Protein AF-0000000083251535 (afdb_homodimer)

Secondary structure (DSSP, 8-state):
-EEEEEEEEB-GGGHHHHHHHHHHHHHHHTTSTTEEEEEEEEESSSTTEEEEEEEES-HHHHHHHHH-HHHHHHHHHHHTTBSS----EEEEBPP---/-EEEEEEEEB-GGGHHHHHHHHHHHHHHHTTSTTEEEEEEEEESSSTTEEEEEEEES-HHHHHHHHH-HHHHHHHHHHHTTBSS----EEEEBPP---

Structure (mmCIF, N/CA/C/O backbone):
data_AF-0000000083251535-model_v1
#
loop_
_entity.id
_entity.type
_entity.pdbx_description
1 polymer 'Quinol monooxygenase YgiN'
#
loop_
_atom_site.group_PDB
_atom_site.id
_atom_site.type_symbol
_atom_site.label_atom_id
_atom_site.label_alt_id
_atom_site.label_comp_id
_atom_site.label_asym_id
_atom_site.label_entity_id
_atom_site.label_seq_id
_atom_site.pdbx_PDB_ins_code
_atom_site.Cartn_x
_atom_site.Cartn_y
_atom_site.Cartn_z
_atom_site.occupancy
_atom_site.B_iso_or_equiv
_atom_site.auth_seq_id
_atom_site.auth_comp_id
_atom_site.auth_asym_id
_atom_site.auth_atom_id
_atom_site.pdbx_PDB_model_num
ATOM 1 N N . MET A 1 1 ? -15.742 -3.908 -4.336 1 96.12 1 MET A N 1
ATOM 2 C CA . MET A 1 1 ? -14.297 -3.836 -4.492 1 96.12 1 MET A CA 1
ATOM 3 C C . MET A 1 1 ? -13.586 -4.445 -3.289 1 96.12 1 MET A C 1
ATOM 5 O O . MET A 1 1 ? -14.086 -4.367 -2.166 1 96.12 1 MET A O 1
ATOM 9 N N . ILE A 1 2 ? -12.453 -5.086 -3.551 1 98.19 2 ILE A N 1
ATOM 10 C CA . ILE A 1 2 ? -11.641 -5.691 -2.496 1 98.19 2 ILE A CA 1
ATOM 11 C C . ILE A 1 2 ? -10.211 -5.18 -2.592 1 98.19 2 ILE A C 1
ATOM 13 O O . ILE A 1 2 ? -9.641 -5.109 -3.686 1 98.19 2 ILE A O 1
ATOM 17 N N . ILE A 1 3 ? -9.68 -4.797 -1.474 1 98.69 3 ILE A N 1
ATOM 18 C CA . ILE A 1 3 ? -8.281 -4.398 -1.377 1 98.69 3 ILE A CA 1
ATOM 19 C C . ILE A 1 3 ? -7.477 -5.496 -0.68 1 98.69 3 ILE A C 1
ATOM 21 O O . ILE A 1 3 ? -7.918 -6.055 0.327 1 98.69 3 ILE A O 1
ATOM 25 N N . ILE A 1 4 ? -6.34 -5.848 -1.225 1 98.81 4 ILE A N 1
ATOM 26 C CA . ILE A 1 4 ? -5.426 -6.77 -0.564 1 98.81 4 ILE A CA 1
ATOM 27 C C . ILE A 1 4 ? -4.074 -6.094 -0.355 1 98.81 4 ILE A C 1
ATOM 29 O O . ILE A 1 4 ? -3.512 -5.512 -1.286 1 98.81 4 ILE A O 1
ATOM 33 N N . HIS A 1 5 ? -3.586 -6.039 0.832 1 98.88 5 HIS A N 1
ATOM 34 C CA . HIS A 1 5 ? -2.197 -5.746 1.165 1 98.88 5 HIS A CA 1
ATOM 35 C C . HIS A 1 5 ? -1.414 -7.027 1.436 1 98.88 5 HIS A C 1
ATOM 37 O O . HIS A 1 5 ? -1.589 -7.656 2.48 1 98.88 5 HIS A O 1
ATOM 43 N N . ALA A 1 6 ? -0.54 -7.426 0.542 1 98.81 6 ALA A N 1
ATOM 44 C CA . ALA A 1 6 ? 0.292 -8.625 0.675 1 98.81 6 ALA A CA 1
ATOM 45 C C . ALA A 1 6 ? 1.752 -8.25 0.916 1 98.81 6 ALA A C 1
ATOM 47 O O . ALA A 1 6 ? 2.504 -8.016 -0.033 1 98.81 6 ALA A O 1
ATOM 48 N N . GLU A 1 7 ? 2.123 -8.219 2.137 1 98.69 7 GLU A N 1
ATOM 49 C CA . GLU A 1 7 ? 3.49 -7.855 2.498 1 98.69 7 GLU A CA 1
ATOM 50 C C . GLU A 1 7 ? 4.371 -9.094 2.635 1 98.69 7 GLU A C 1
ATOM 52 O O . GLU A 1 7 ? 3.963 -10.094 3.229 1 98.69 7 GLU A O 1
ATOM 57 N N . LEU A 1 8 ? 5.484 -9.031 2.059 1 98.75 8 LEU A N 1
ATOM 58 C CA . LEU A 1 8 ? 6.457 -10.125 2.066 1 98.75 8 LEU A CA 1
ATOM 59 C C . LEU A 1 8 ? 7.828 -9.625 2.512 1 98.75 8 LEU A C 1
ATOM 61 O O . LEU A 1 8 ? 8.273 -8.555 2.084 1 98.75 8 LEU A O 1
ATOM 65 N N . VAL A 1 9 ? 8.453 -10.383 3.357 1 98.75 9 VAL A N 1
ATOM 66 C CA . VAL A 1 9 ? 9.844 -10.156 3.73 1 98.75 9 VAL A CA 1
ATOM 67 C C . VAL A 1 9 ? 10.734 -11.195 3.059 1 98.75 9 VAL A C 1
ATOM 69 O O . VAL A 1 9 ? 10.664 -12.383 3.381 1 98.75 9 VAL A O 1
ATOM 72 N N . ILE A 1 10 ? 11.57 -10.711 2.189 1 98.81 10 ILE A N 1
ATOM 73 C CA . ILE A 1 10 ? 12.32 -11.594 1.305 1 98.81 10 ILE A CA 1
ATOM 74 C C . ILE A 1 10 ? 13.773 -11.68 1.767 1 98.81 10 ILE A C 1
ATOM 76 O O . ILE A 1 10 ? 14.383 -10.664 2.1 1 98.81 10 ILE A O 1
ATOM 80 N N . ASP A 1 11 ? 14.289 -12.867 1.816 1 98.62 11 ASP A N 1
ATOM 81 C CA . ASP A 1 11 ? 15.719 -13.055 2.023 1 98.62 11 ASP A CA 1
ATOM 82 C C . ASP A 1 11 ? 16.531 -12.273 0.992 1 98.62 11 ASP A C 1
ATOM 84 O O . ASP A 1 1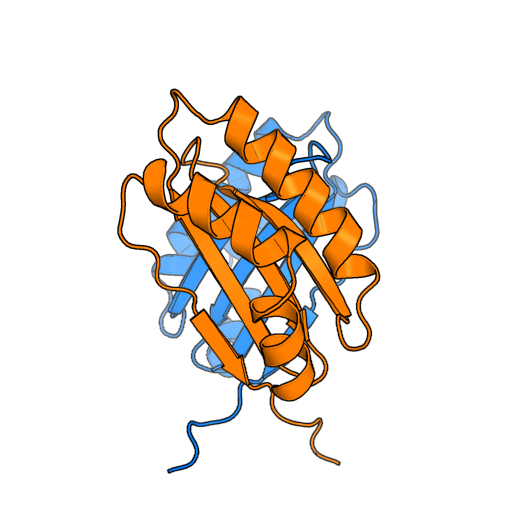1 ? 16.266 -12.359 -0.209 1 98.62 11 ASP A O 1
ATOM 88 N N . SER A 1 12 ? 17.469 -11.523 1.545 1 98.38 12 SER A N 1
ATOM 89 C CA . SER A 1 12 ? 18.25 -10.641 0.681 1 98.38 12 SER A CA 1
ATOM 90 C C . SER A 1 12 ? 18.969 -11.43 -0.404 1 98.38 12 SER A C 1
ATOM 92 O O . SER A 1 12 ? 19.203 -10.914 -1.498 1 98.38 12 SER A O 1
ATOM 94 N N . ALA A 1 13 ? 19.25 -12.664 -0.176 1 98.56 13 ALA A N 1
ATOM 95 C CA . ALA A 1 13 ? 19.953 -13.508 -1.14 1 98.56 13 ALA A CA 1
ATOM 96 C C . ALA A 1 13 ? 19.094 -13.75 -2.377 1 98.56 13 ALA A C 1
ATOM 98 O O . ALA A 1 13 ? 19.609 -14.109 -3.439 1 98.56 13 ALA A O 1
ATOM 99 N N . HIS A 1 14 ? 17.844 -13.562 -2.238 1 98.69 14 HIS A N 1
ATOM 100 C CA . HIS A 1 14 ? 16.938 -13.891 -3.33 1 98.69 14 HIS A CA 1
ATOM 101 C C . HIS A 1 14 ? 16.203 -12.648 -3.822 1 98.69 14 HIS A C 1
ATOM 103 O O . HIS A 1 14 ? 15.203 -12.758 -4.543 1 98.69 14 HIS A O 1
ATOM 109 N N . ARG A 1 15 ? 16.625 -11.5 -3.441 1 98.38 15 ARG A N 1
ATOM 110 C CA . ARG A 1 15 ? 15.961 -10.242 -3.771 1 98.38 15 ARG A CA 1
ATOM 111 C C . ARG A 1 15 ? 15.75 -10.117 -5.273 1 98.38 15 ARG A C 1
ATOM 113 O O . ARG A 1 15 ? 14.633 -9.859 -5.727 1 98.38 15 ARG A O 1
ATOM 120 N N . GLU A 1 16 ? 16.859 -10.258 -6.031 1 98.31 16 GLU A N 1
ATOM 121 C CA . GLU A 1 16 ? 16.766 -10.031 -7.469 1 98.31 16 GLU A CA 1
ATOM 122 C C . GLU A 1 16 ? 15.844 -11.047 -8.133 1 98.31 16 GLU A C 1
ATOM 124 O O . GLU A 1 16 ? 15.055 -10.695 -9.016 1 98.31 16 GLU A O 1
ATOM 129 N N . ALA A 1 17 ? 16 -12.312 -7.762 1 98.62 17 ALA A N 1
ATOM 130 C CA . ALA A 1 17 ? 15.102 -13.344 -8.289 1 98.62 17 ALA A CA 1
ATOM 131 C C . ALA A 1 17 ? 13.648 -13.031 -7.945 1 98.62 17 ALA A C 1
ATOM 133 O O . ALA A 1 17 ? 12.758 -13.195 -8.789 1 98.62 17 ALA A O 1
ATOM 134 N N . PHE A 1 18 ? 13.406 -12.594 -6.754 1 98.81 18 PHE A N 1
ATOM 135 C CA . PHE A 1 18 ? 12.062 -12.219 -6.32 1 98.81 18 PHE A CA 1
ATOM 136 C C . PHE A 1 18 ? 11.508 -11.102 -7.195 1 98.81 18 PHE A C 1
ATOM 138 O O . PHE A 1 18 ? 10.391 -11.203 -7.703 1 98.81 18 PHE A O 1
ATOM 145 N N . LEU A 1 19 ? 12.281 -10.078 -7.355 1 98.69 19 LEU A N 1
ATOM 146 C CA . LEU A 1 19 ? 11.82 -8.922 -8.102 1 98.69 19 LEU A CA 1
ATOM 147 C C . LEU A 1 19 ? 11.492 -9.297 -9.547 1 98.69 19 LEU A C 1
ATOM 149 O O . LEU A 1 19 ? 10.5 -8.828 -10.109 1 98.69 19 LEU A O 1
ATOM 153 N N . GLU A 1 20 ? 12.352 -10.102 -10.125 1 98.5 20 GLU A N 1
ATOM 154 C CA . GLU A 1 20 ? 12.109 -10.555 -11.492 1 98.5 20 GLU A CA 1
ATOM 155 C C . GLU A 1 20 ? 10.773 -11.273 -11.609 1 98.5 20 GLU A C 1
ATOM 157 O O . GLU A 1 20 ? 9.961 -10.953 -12.484 1 98.5 20 GLU A O 1
ATOM 162 N N . LYS A 1 21 ? 10.508 -12.172 -10.75 1 98.5 21 LYS A N 1
ATOM 163 C CA . LYS A 1 21 ? 9.266 -12.938 -10.789 1 98.5 21 LYS A CA 1
ATOM 164 C C . LYS A 1 21 ? 8.07 -12.07 -10.422 1 98.5 21 LYS A C 1
ATOM 166 O O . LYS A 1 21 ? 6.992 -12.203 -11.008 1 98.5 21 LYS A O 1
ATOM 171 N N . ALA A 1 22 ? 8.242 -11.219 -9.453 1 98.62 22 ALA A N 1
ATOM 172 C CA . ALA A 1 22 ? 7.176 -10.32 -9.023 1 98.62 22 ALA A CA 1
ATOM 173 C C . ALA A 1 22 ? 6.734 -9.414 -10.172 1 98.62 22 ALA A C 1
ATOM 175 O O . ALA A 1 22 ? 5.535 -9.227 -10.398 1 98.62 22 ALA A O 1
ATOM 176 N N . ARG A 1 23 ? 7.711 -8.867 -10.859 1 98.31 23 ARG A N 1
ATOM 177 C CA . ARG A 1 23 ? 7.41 -7.961 -11.961 1 98.31 23 ARG A CA 1
ATOM 178 C C . ARG A 1 23 ? 6.633 -8.68 -13.062 1 98.31 23 ARG A C 1
ATOM 180 O O . ARG A 1 23 ? 5.699 -8.117 -13.633 1 98.31 23 ARG A O 1
ATOM 187 N N . ALA A 1 24 ? 7.066 -9.891 -13.367 1 98.19 24 ALA A N 1
ATOM 188 C CA . ALA A 1 24 ? 6.332 -10.688 -14.344 1 98.19 24 ALA A CA 1
ATOM 189 C C . ALA A 1 24 ? 4.898 -10.945 -13.875 1 98.19 24 ALA A C 1
ATOM 191 O O . ALA A 1 24 ? 3.961 -10.891 -14.672 1 98.19 24 ALA A O 1
ATOM 192 N N . THR A 1 25 ? 4.715 -11.219 -12.625 1 98.38 25 THR A N 1
ATOM 193 C CA . THR A 1 25 ? 3.404 -11.461 -12.031 1 98.38 25 THR A CA 1
ATOM 194 C C . THR A 1 25 ? 2.543 -10.203 -12.078 1 98.38 25 THR A C 1
ATOM 196 O O . THR A 1 25 ? 1.358 -10.273 -12.406 1 98.38 25 THR A O 1
ATOM 199 N N . VAL A 1 26 ? 3.135 -9.039 -11.766 1 98.5 26 VAL A N 1
ATOM 200 C CA . VAL A 1 26 ? 2.42 -7.77 -11.82 1 98.5 26 VAL A CA 1
ATOM 201 C C . VAL A 1 26 ? 1.888 -7.539 -13.234 1 98.5 26 VAL A C 1
ATOM 203 O O . VAL A 1 26 ? 0.703 -7.254 -13.422 1 98.5 26 VAL A O 1
ATOM 206 N N . GLU A 1 27 ? 2.762 -7.719 -14.219 1 98.19 27 GLU A N 1
ATOM 207 C CA . GLU A 1 27 ? 2.391 -7.484 -15.609 1 98.19 27 GLU A CA 1
ATOM 208 C C . GLU A 1 27 ? 1.239 -8.391 -16.031 1 98.19 27 GLU A C 1
ATOM 210 O O . GLU A 1 27 ? 0.29 -7.934 -16.672 1 98.19 27 GLU A O 1
ATOM 215 N N . ALA A 1 28 ? 1.33 -9.641 -15.711 1 98.44 28 ALA A N 1
ATOM 216 C CA . ALA A 1 28 ? 0.282 -10.594 -16.062 1 98.44 28 ALA A CA 1
ATOM 217 C C . ALA A 1 28 ? -1.018 -10.273 -15.328 1 98.44 28 ALA A C 1
ATOM 219 O O . ALA A 1 28 ? -2.1 -10.32 -15.922 1 98.44 28 ALA A O 1
ATOM 220 N N . THR A 1 29 ? -0.968 -9.961 -14.023 1 98.75 29 THR A N 1
ATOM 221 C CA . THR A 1 29 ? -2.129 -9.711 -13.18 1 98.75 29 THR A CA 1
ATOM 222 C C . THR A 1 29 ? -2.91 -8.5 -13.68 1 98.75 29 THR A C 1
ATOM 224 O O . THR A 1 29 ? -4.141 -8.492 -13.656 1 98.75 29 THR A O 1
ATOM 227 N N . LEU A 1 30 ? -2.236 -7.48 -14.156 1 98.38 30 LEU A N 1
ATOM 228 C CA . LEU A 1 30 ? -2.865 -6.25 -14.617 1 98.38 30 LEU A CA 1
ATOM 229 C C . LEU A 1 30 ? -3.762 -6.512 -15.828 1 98.38 30 LEU A C 1
ATOM 231 O O . LEU A 1 30 ? -4.613 -5.688 -16.156 1 98.38 30 LEU A O 1
ATOM 235 N N . ARG A 1 31 ? -3.553 -7.684 -16.438 1 98.06 31 ARG A N 1
ATOM 236 C CA . ARG A 1 31 ? -4.332 -8.016 -17.641 1 98.06 31 ARG A CA 1
ATOM 237 C C . ARG A 1 31 ? -5.555 -8.852 -17.266 1 98.06 31 ARG A C 1
ATOM 239 O O . ARG A 1 31 ? -6.391 -9.148 -18.125 1 98.06 31 ARG A O 1
ATOM 246 N N . GLU A 1 32 ? -5.676 -9.227 -16.047 1 98.5 32 GLU A N 1
ATOM 247 C CA . GLU A 1 32 ? -6.777 -10.078 -15.609 1 98.5 32 GLU A CA 1
ATOM 248 C C . GLU A 1 32 ? -8.086 -9.289 -15.531 1 98.5 32 GLU A C 1
ATOM 250 O O . GLU A 1 32 ? -8.102 -8.148 -15.055 1 98.5 32 GLU A O 1
ATOM 255 N N . GLU A 1 33 ? -9.102 -9.93 -16.016 1 97.69 33 GLU A N 1
ATOM 256 C CA . GLU A 1 33 ? -10.43 -9.359 -15.781 1 97.69 33 GLU A CA 1
ATOM 257 C C . GLU A 1 33 ? -10.719 -9.242 -14.289 1 97.69 33 GLU A C 1
ATOM 259 O O . GLU A 1 33 ? -10.477 -10.18 -13.523 1 97.69 33 GLU A O 1
ATOM 264 N N . GLY A 1 34 ? -11.133 -8.141 -13.852 1 98.31 34 GLY A N 1
ATOM 265 C CA . GLY A 1 34 ? -11.508 -7.926 -12.469 1 98.31 34 GLY A CA 1
ATOM 266 C C . GLY A 1 34 ? -10.383 -7.324 -11.641 1 98.31 34 GLY A C 1
ATOM 267 O O . GLY A 1 34 ? -10.594 -6.945 -10.484 1 98.31 34 GLY A O 1
ATOM 268 N N . ASN A 1 35 ? -9.141 -7.344 -12.172 1 98.69 35 ASN A N 1
ATOM 269 C CA . ASN A 1 35 ? -8.094 -6.602 -11.492 1 98.69 35 ASN A CA 1
ATOM 270 C C . ASN A 1 35 ? -8.211 -5.102 -11.734 1 98.69 35 ASN A C 1
ATOM 272 O O . ASN A 1 35 ? -8.289 -4.66 -12.883 1 98.69 35 ASN A O 1
ATOM 276 N N . LEU A 1 36 ? -8.242 -4.32 -10.727 1 98.5 36 LEU A N 1
ATOM 277 C CA . LEU A 1 36 ? -8.445 -2.879 -10.812 1 98.5 36 LEU A CA 1
ATOM 278 C C . LEU A 1 36 ? -7.152 -2.129 -10.516 1 98.5 36 LEU A C 1
ATOM 280 O O . LEU A 1 36 ? -7.074 -0.915 -10.711 1 98.5 36 LEU A O 1
ATOM 284 N N . GLY A 1 37 ? -6.164 -2.803 -10.008 1 98.5 37 GLY A N 1
ATOM 285 C CA . GLY A 1 37 ? -4.855 -2.271 -9.664 1 98.5 37 GLY A CA 1
ATOM 286 C C . GLY A 1 37 ? -3.955 -3.291 -8.992 1 98.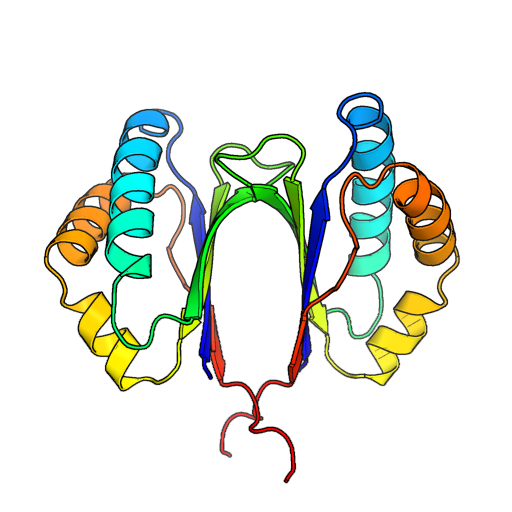5 37 GLY A C 1
ATOM 287 O O . GLY A 1 37 ? -4.414 -4.086 -8.172 1 98.5 37 GLY A O 1
ATOM 288 N N . TYR A 1 38 ? -2.77 -3.275 -9.344 1 98.75 38 TYR A N 1
ATOM 289 C CA . TYR A 1 38 ? -1.771 -4.211 -8.844 1 98.75 38 TYR A CA 1
ATOM 290 C C . TYR A 1 38 ? -0.374 -3.609 -8.906 1 98.75 38 TYR A C 1
ATOM 292 O O . TYR A 1 38 ? 0.233 -3.553 -9.977 1 98.75 38 TYR A O 1
ATOM 300 N N . LYS A 1 39 ? 0.141 -3.207 -7.762 1 98.75 39 LYS A N 1
ATOM 301 C CA . LYS A 1 39 ? 1.43 -2.521 -7.734 1 98.75 39 LYS A CA 1
ATOM 302 C C . LYS A 1 39 ? 2.344 -3.111 -6.664 1 98.75 39 LYS A C 1
ATOM 304 O O . LYS A 1 39 ? 1.867 -3.627 -5.652 1 98.75 39 LYS A O 1
ATOM 309 N N . LEU A 1 40 ? 3.633 -3.07 -6.938 1 98.88 40 LEU A N 1
ATOM 310 C CA . LEU A 1 40 ? 4.652 -3.549 -6.008 1 98.88 40 LEU A CA 1
ATOM 311 C C . LEU A 1 40 ? 5.453 -2.385 -5.438 1 98.88 40 LEU A C 1
ATOM 313 O O . LEU A 1 40 ? 5.969 -1.553 -6.184 1 98.88 40 LEU A O 1
ATOM 317 N N . TYR A 1 41 ? 5.531 -2.33 -4.121 1 98.88 41 TYR A N 1
ATOM 318 C CA . TYR A 1 41 ? 6.312 -1.336 -3.391 1 98.88 41 TYR A CA 1
ATOM 319 C C . TYR A 1 41 ? 7.328 -2.004 -2.475 1 98.88 41 TYR A C 1
ATOM 321 O O . TYR A 1 41 ? 7.227 -3.197 -2.188 1 98.88 41 TYR A O 1
ATOM 329 N N . GLU A 1 42 ? 8.328 -1.263 -2.131 1 98.81 42 GLU A N 1
ATOM 330 C CA . GLU A 1 42 ? 9.258 -1.679 -1.081 1 98.81 42 GLU A CA 1
ATOM 331 C C . GLU A 1 42 ? 9.195 -0.735 0.116 1 98.81 42 GLU A C 1
ATOM 333 O O . GLU A 1 42 ? 9.102 0.483 -0.051 1 98.81 42 GLU A O 1
ATOM 338 N N . ASP A 1 43 ? 9.195 -1.343 1.338 1 98.69 43 ASP A N 1
ATOM 339 C CA . ASP A 1 43 ? 9.227 -0.538 2.555 1 98.69 43 ASP A CA 1
ATOM 340 C C . ASP A 1 43 ? 10.391 0.446 2.531 1 98.69 43 ASP A C 1
ATOM 342 O O . ASP A 1 43 ? 11.523 0.066 2.227 1 98.69 43 ASP A O 1
ATOM 346 N N . ALA A 1 44 ? 10.133 1.706 2.805 1 97.88 44 ALA A N 1
ATOM 347 C CA . ALA A 1 44 ? 11.125 2.766 2.641 1 97.88 44 ALA A CA 1
ATOM 348 C C . ALA A 1 44 ? 12.242 2.631 3.668 1 97.88 44 ALA A C 1
ATOM 350 O O . ALA A 1 44 ? 13.344 3.158 3.473 1 97.88 44 ALA A O 1
ATOM 351 N N . ASP A 1 45 ? 11.984 1.858 4.746 1 96.12 45 ASP A N 1
ATOM 352 C CA . ASP A 1 45 ? 12.953 1.822 5.832 1 96.12 45 ASP A CA 1
ATOM 353 C C . ASP A 1 45 ? 13.367 0.387 6.152 1 96.12 45 ASP A C 1
ATOM 355 O O . ASP A 1 45 ? 14.211 0.157 7.023 1 96.12 45 ASP A O 1
ATOM 359 N N . ARG A 1 46 ? 12.797 -0.572 5.516 1 97.31 46 ARG A N 1
ATOM 360 C CA . ARG A 1 46 ? 13.117 -1.981 5.719 1 97.31 46 ARG A CA 1
ATOM 361 C C . ARG A 1 46 ? 13.398 -2.676 4.395 1 97.31 46 ARG A C 1
ATOM 363 O O . ARG A 1 46 ? 12.508 -3.295 3.809 1 97.31 46 ARG A O 1
ATOM 370 N N . PRO A 1 47 ? 14.672 -2.682 4.066 1 97.31 47 PRO A N 1
ATOM 371 C CA . PRO A 1 47 ? 15.023 -3.303 2.787 1 97.31 47 PRO A CA 1
ATOM 372 C C . PRO A 1 47 ? 14.539 -4.746 2.676 1 97.31 47 PRO A C 1
ATOM 374 O O . PRO A 1 47 ? 14.531 -5.477 3.668 1 97.31 47 PRO A O 1
ATOM 377 N N . ASN A 1 48 ? 14.062 -5.137 1.536 1 98.44 48 ASN A N 1
ATOM 378 C CA . ASN A 1 48 ? 13.625 -6.48 1.183 1 98.44 48 ASN A CA 1
ATOM 379 C C . ASN A 1 48 ? 12.25 -6.797 1.763 1 98.44 48 ASN A C 1
ATOM 381 O O . ASN A 1 48 ? 11.812 -7.949 1.746 1 98.44 48 ASN A O 1
ATOM 385 N N . THR A 1 49 ? 11.609 -5.781 2.365 1 98.69 49 THR A N 1
ATOM 386 C CA . THR A 1 49 ? 10.195 -5.875 2.715 1 98.69 49 THR A CA 1
ATOM 387 C C . THR A 1 49 ? 9.328 -5.23 1.637 1 98.69 49 THR A C 1
ATOM 389 O O . THR A 1 49 ? 9.391 -4.02 1.424 1 98.69 49 THR A O 1
ATOM 392 N N . PHE A 1 50 ? 8.57 -6.082 0.94 1 98.88 50 PHE A N 1
ATOM 393 C CA . PHE A 1 50 ? 7.785 -5.637 -0.207 1 98.88 50 PHE A CA 1
ATOM 394 C C . PHE A 1 50 ? 6.293 -5.734 0.085 1 98.88 50 PHE A C 1
ATOM 396 O O . PHE A 1 50 ? 5.871 -6.508 0.945 1 98.88 50 PHE A O 1
ATOM 403 N N . LEU A 1 51 ? 5.555 -4.934 -0.6 1 98.94 51 LEU A N 1
ATOM 404 C CA . LEU A 1 51 ? 4.102 -4.906 -0.481 1 98.94 51 LEU A CA 1
ATOM 405 C C . LEU A 1 51 ? 3.441 -4.914 -1.857 1 98.94 51 LEU A C 1
ATOM 407 O O . LEU A 1 51 ? 3.678 -4.02 -2.67 1 98.94 51 LEU A O 1
ATOM 411 N N . PHE A 1 52 ? 2.686 -5.918 -2.139 1 98.94 52 PHE A N 1
ATOM 412 C CA . PHE A 1 52 ? 1.712 -5.805 -3.217 1 98.94 52 PHE A CA 1
ATOM 413 C C . PHE A 1 52 ? 0.456 -5.086 -2.74 1 98.94 52 PHE A C 1
ATOM 415 O O . PHE A 1 52 ? -0.166 -5.496 -1.758 1 98.94 52 PHE A O 1
ATOM 422 N N . VAL A 1 53 ? 0.141 -4.008 -3.369 1 98.94 53 VAL A N 1
ATOM 423 C CA . VAL A 1 53 ? -1.152 -3.355 -3.203 1 98.94 53 VAL A CA 1
ATOM 424 C C . VAL A 1 53 ? -2.084 -3.75 -4.348 1 98.94 53 VAL A C 1
ATOM 426 O O . VAL A 1 53 ? -1.822 -3.428 -5.508 1 98.94 53 VAL A O 1
ATOM 429 N N . GLU A 1 54 ? -3.137 -4.445 -3.928 1 98.88 54 GLU A N 1
ATOM 430 C CA . GLU A 1 54 ? -4.012 -5.023 -4.941 1 98.88 54 GLU A CA 1
ATOM 431 C C . GLU A 1 54 ? -5.438 -4.492 -4.812 1 98.88 54 GLU A C 1
ATOM 433 O O . GLU A 1 54 ? -5.938 -4.305 -3.699 1 98.88 54 GLU A O 1
ATOM 438 N N . LYS A 1 55 ? -6.051 -4.234 -5.879 1 98.81 55 LYS A N 1
ATOM 439 C CA . LYS A 1 55 ? -7.461 -3.865 -5.957 1 98.81 55 LYS A CA 1
ATOM 440 C C . LYS A 1 55 ? -8.219 -4.781 -6.918 1 98.81 55 LYS A C 1
ATOM 442 O O . LYS A 1 55 ? -7.789 -4.984 -8.055 1 98.81 55 LYS A O 1
ATOM 447 N N . TRP A 1 56 ? -9.344 -5.297 -6.445 1 98.62 56 TRP A N 1
ATOM 448 C CA . TRP A 1 56 ? -10.078 -6.32 -7.176 1 98.62 56 TRP A CA 1
ATOM 449 C C . TRP A 1 56 ? -11.57 -5.992 -7.227 1 98.62 56 TRP A C 1
ATOM 451 O O . TRP A 1 56 ? -12.141 -5.523 -6.238 1 98.62 56 TRP A O 1
ATOM 461 N N . ALA A 1 57 ? -12.148 -6.387 -8.305 1 98.19 57 ALA A N 1
ATOM 462 C CA . ALA A 1 57 ? -13.57 -6.105 -8.516 1 98.19 57 ALA A CA 1
ATOM 463 C C . ALA A 1 57 ? -14.438 -7.066 -7.711 1 98.19 57 ALA A C 1
ATOM 465 O O . ALA A 1 57 ? -15.586 -6.75 -7.379 1 98.19 57 ALA A O 1
ATOM 466 N N . SER A 1 58 ? -13.906 -8.336 -7.445 1 97.69 58 SER A N 1
ATOM 467 C CA . SER A 1 58 ? -14.734 -9.344 -6.797 1 97.69 58 SER A CA 1
ATOM 468 C C . SER A 1 58 ? -13.883 -10.461 -6.203 1 97.69 58 SER A C 1
ATOM 470 O O . SER A 1 58 ? -12.703 -10.594 -6.539 1 97.69 58 SER A O 1
ATOM 472 N N . LYS A 1 59 ? -14.523 -11.164 -5.324 1 97.5 59 LYS A N 1
ATOM 473 C CA . LYS A 1 59 ? -13.875 -12.359 -4.781 1 97.5 59 LYS A CA 1
ATOM 474 C C . LYS A 1 59 ? -13.578 -13.375 -5.883 1 97.5 59 LYS A C 1
ATOM 476 O O . LYS A 1 59 ? -12.555 -14.047 -5.852 1 97.5 59 LYS A O 1
ATOM 481 N N . GLU A 1 60 ? -14.508 -13.5 -6.824 1 98.12 60 GLU A N 1
ATOM 482 C CA . GLU A 1 60 ? -14.305 -14.422 -7.938 1 98.12 60 GLU A CA 1
ATOM 483 C C . GLU A 1 60 ? -13.031 -14.086 -8.711 1 98.12 60 GLU A C 1
ATOM 485 O O . GLU A 1 60 ? -12.289 -14.984 -9.109 1 98.12 60 GLU A O 1
ATOM 490 N N . ALA A 1 61 ? -12.812 -12.844 -8.953 1 98.56 61 ALA A N 1
ATOM 491 C CA . ALA A 1 61 ? -11.602 -12.414 -9.648 1 98.56 61 ALA A CA 1
ATOM 492 C C . ALA A 1 61 ? -10.352 -12.812 -8.867 1 98.56 61 ALA A C 1
ATOM 494 O O . ALA A 1 61 ? -9.359 -13.258 -9.453 1 98.56 61 ALA A O 1
ATOM 495 N N . ILE A 1 62 ? -10.406 -12.672 -7.602 1 98.56 62 ILE A N 1
ATOM 496 C CA . ILE A 1 62 ? -9.281 -13.039 -6.738 1 98.56 62 ILE A CA 1
ATOM 497 C C . ILE A 1 62 ? -9.039 -14.547 -6.816 1 98.56 62 ILE A C 1
ATOM 499 O O . ILE A 1 62 ? -7.895 -14.992 -6.91 1 98.56 62 ILE A O 1
ATOM 503 N N . ASP A 1 63 ? -10.125 -15.25 -6.719 1 98.19 63 ASP A N 1
ATOM 504 C CA . ASP A 1 63 ? -10.023 -16.703 -6.801 1 98.19 63 ASP A CA 1
ATOM 505 C C . ASP A 1 63 ? -9.367 -17.141 -8.109 1 98.19 63 ASP A C 1
ATOM 507 O O . ASP A 1 63 ? -8.508 -18.016 -8.125 1 98.19 63 ASP A O 1
ATOM 511 N N . LEU A 1 64 ? -9.742 -16.562 -9.195 1 98.12 64 LEU A N 1
ATOM 512 C CA . LEU A 1 64 ? -9.156 -16.859 -10.492 1 98.12 64 LEU A CA 1
ATOM 513 C C . LEU A 1 64 ? -7.672 -16.5 -10.516 1 98.12 64 LEU A C 1
ATOM 515 O O . LEU A 1 64 ? -6.852 -17.266 -11.023 1 98.12 64 LEU A O 1
ATOM 519 N N . HIS A 1 65 ? -7.332 -15.375 -9.984 1 98.5 65 HIS A N 1
ATOM 520 C CA . HIS A 1 65 ? -5.938 -14.977 -9.859 1 98.5 65 HIS A CA 1
ATOM 521 C C . HIS A 1 65 ? -5.125 -16.016 -9.109 1 98.5 65 HIS A C 1
ATOM 523 O O . HIS A 1 65 ? -4.047 -16.422 -9.555 1 98.5 65 HIS A O 1
ATOM 529 N N . GLY A 1 66 ? -5.66 -16.453 -7.996 1 97.94 66 GLY A N 1
ATOM 530 C CA . GLY A 1 66 ? -4.977 -17.406 -7.141 1 97.94 66 GLY A CA 1
ATOM 531 C C . GLY A 1 66 ? -4.742 -18.75 -7.809 1 97.94 66 GLY A C 1
ATOM 532 O O . GLY A 1 66 ? -3.889 -19.516 -7.375 1 97.94 66 GLY A O 1
ATOM 533 N N . LYS A 1 67 ? -5.473 -19 -8.859 1 97.62 67 LYS A N 1
ATOM 534 C CA . LYS A 1 67 ? -5.367 -20.281 -9.555 1 97.62 67 LYS A CA 1
ATOM 535 C C . LYS A 1 67 ? -4.523 -20.156 -10.812 1 97.62 67 LYS A C 1
ATOM 537 O O . LYS A 1 67 ? -4.191 -21.172 -11.453 1 97.62 67 LYS A O 1
ATOM 542 N N . SER A 1 68 ? -4.211 -18.969 -11.164 1 97.88 68 SER A N 1
ATOM 543 C CA . SER A 1 68 ? -3.445 -18.781 -12.391 1 97.88 68 SER A CA 1
ATOM 544 C C . SER A 1 68 ? -2.064 -19.422 -12.289 1 97.88 68 SER A C 1
ATOM 546 O O . SER A 1 68 ? -1.487 -19.484 -11.195 1 97.88 68 SER A O 1
ATOM 548 N N . GLU A 1 69 ? -1.497 -19.844 -13.438 1 97.12 69 GLU A N 1
ATOM 549 C CA . GLU A 1 69 ? -0.199 -20.516 -13.469 1 97.12 69 GLU A CA 1
ATOM 550 C C . GLU A 1 69 ? 0.918 -19.562 -13.039 1 97.12 69 GLU A C 1
ATOM 552 O O . GLU A 1 69 ? 1.823 -19.969 -12.305 1 97.12 69 GLU A O 1
ATOM 557 N N . TYR A 1 70 ? 0.856 -18.391 -13.57 1 97.31 70 TYR A N 1
ATOM 558 C CA . TYR A 1 70 ? 1.933 -17.469 -13.258 1 97.31 70 TYR A CA 1
ATOM 559 C C . TYR A 1 70 ? 1.929 -17.109 -11.773 1 97.31 70 TYR A C 1
ATOM 561 O O . TYR A 1 70 ? 2.988 -16.969 -11.156 1 97.31 70 TYR A O 1
ATOM 569 N N . PHE A 1 71 ? 0.747 -16.969 -11.148 1 98.12 71 PHE A N 1
ATOM 570 C CA . PHE A 1 71 ? 0.708 -16.656 -9.727 1 98.12 71 PHE A CA 1
ATOM 571 C C . PHE A 1 71 ? 1.166 -17.844 -8.891 1 98.12 71 PHE A C 1
ATOM 573 O O . PHE A 1 71 ? 1.969 -17.688 -7.973 1 98.12 71 PHE A O 1
ATOM 580 N N . THR A 1 72 ? 0.632 -19.047 -9.203 1 97.88 72 THR A N 1
ATOM 581 C CA . THR A 1 72 ? 1.001 -20.219 -8.422 1 97.88 72 THR A CA 1
ATOM 582 C C . THR A 1 72 ? 2.5 -20.484 -8.523 1 97.88 72 THR A C 1
ATOM 584 O O . THR A 1 72 ? 3.131 -20.891 -7.539 1 97.88 72 THR A O 1
ATOM 587 N N . SER A 1 73 ? 3.08 -20.297 -9.672 1 97.56 73 SER A N 1
ATOM 588 C CA . SER A 1 73 ? 4.523 -20.438 -9.852 1 97.56 73 SER A CA 1
ATOM 589 C C . SER A 1 73 ? 5.281 -19.406 -9.023 1 97.56 73 SER A C 1
ATOM 591 O O . SER A 1 73 ? 6.258 -19.734 -8.352 1 97.56 73 SER A O 1
ATOM 593 N N . PHE A 1 74 ? 4.867 -18.156 -9.078 1 98.62 74 PHE A N 1
ATOM 594 C CA . PHE A 1 74 ? 5.477 -17.094 -8.297 1 98.62 74 PHE A CA 1
ATOM 595 C C . PHE A 1 74 ? 5.441 -17.422 -6.809 1 98.62 74 PHE A C 1
ATOM 597 O O . PHE A 1 74 ? 6.465 -17.359 -6.129 1 98.62 74 PHE A O 1
ATOM 604 N N . PHE A 1 75 ? 4.234 -17.781 -6.383 1 97.62 75 PHE A N 1
ATOM 605 C CA . PHE A 1 75 ? 4.059 -18 -4.953 1 97.62 75 PHE A CA 1
ATOM 606 C C . PHE A 1 75 ? 4.887 -19.188 -4.484 1 97.62 75 PHE A C 1
ATOM 608 O O . PHE A 1 75 ? 5.461 -19.172 -3.393 1 97.62 75 PHE A O 1
ATOM 615 N N . ALA A 1 76 ? 4.965 -20.234 -5.32 1 97.44 76 ALA A N 1
ATOM 616 C CA . ALA A 1 76 ? 5.777 -21.391 -4.984 1 97.44 76 ALA A CA 1
ATOM 617 C C . ALA A 1 76 ? 7.238 -21 -4.785 1 97.44 76 ALA A C 1
ATOM 619 O O . ALA A 1 76 ? 7.883 -21.453 -3.832 1 97.44 76 ALA A O 1
ATOM 620 N N . ALA A 1 77 ? 7.766 -20.219 -5.613 1 97.81 77 ALA A N 1
ATOM 621 C CA . ALA A 1 77 ? 9.148 -19.766 -5.488 1 97.81 77 ALA A CA 1
ATOM 622 C C . ALA A 1 77 ? 9.312 -18.844 -4.281 1 97.81 77 ALA A C 1
ATOM 624 O O . ALA A 1 77 ? 10.164 -19.078 -3.424 1 97.81 77 ALA A O 1
ATOM 625 N N . ALA A 1 78 ? 8.461 -17.859 -4.184 1 98.06 78 ALA A N 1
ATOM 626 C CA . ALA A 1 78 ? 8.57 -16.828 -3.164 1 98.06 78 ALA A CA 1
ATOM 627 C C . ALA A 1 78 ? 8.438 -17.406 -1.764 1 98.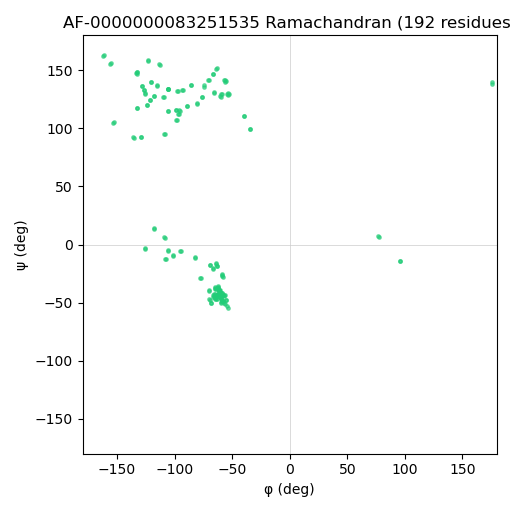06 78 ALA A C 1
ATOM 629 O O . ALA A 1 78 ? 9.078 -16.938 -0.823 1 98.06 78 ALA A O 1
ATOM 630 N N . SER A 1 79 ? 7.594 -18.406 -1.646 1 97.81 79 SER A N 1
ATOM 631 C CA . SER A 1 79 ? 7.371 -19.016 -0.343 1 97.81 79 SER A CA 1
ATOM 632 C C . SER A 1 79 ? 8.672 -19.562 0.242 1 97.81 79 SER A C 1
ATOM 634 O O . SER A 1 79 ? 8.859 -19.547 1.461 1 97.81 79 SER A O 1
ATOM 636 N N . GLY A 1 80 ? 9.586 -19.922 -0.574 1 98.12 80 GLY A N 1
ATOM 637 C CA . GLY A 1 80 ? 10.883 -20.422 -0.139 1 98.12 80 GLY A CA 1
ATOM 638 C C . GLY A 1 80 ? 11.859 -19.328 0.215 1 98.12 80 GLY A C 1
ATOM 639 O O . GLY A 1 80 ? 12.914 -19.594 0.808 1 98.12 80 GLY A O 1
ATOM 640 N N . TRP A 1 81 ? 11.516 -18.156 -0.131 1 98.62 81 TRP A N 1
ATOM 641 C CA . TRP A 1 81 ? 12.43 -17.031 0.048 1 98.62 81 TRP A CA 1
ATOM 642 C C . TRP A 1 81 ? 11.992 -16.156 1.226 1 98.62 81 TRP A C 1
ATOM 644 O O . TRP A 1 81 ? 12.695 -15.211 1.593 1 98.62 81 TRP A O 1
ATOM 654 N N . LEU A 1 82 ? 10.867 -16.453 1.834 1 98.56 82 LEU A N 1
ATOM 655 C CA . LEU A 1 82 ? 10.297 -15.617 2.879 1 98.56 82 LEU A CA 1
ATOM 656 C C . LEU A 1 82 ? 11.125 -15.703 4.156 1 98.56 82 LEU A C 1
ATOM 658 O O . LEU A 1 82 ? 11.594 -16.781 4.527 1 98.56 82 LEU A O 1
ATOM 662 N N . GLN A 1 83 ? 11.273 -14.578 4.848 1 98.25 83 GLN A N 1
ATOM 663 C CA . GLN A 1 83 ? 11.961 -14.516 6.129 1 98.25 83 GLN A CA 1
ATOM 664 C C . GLN A 1 83 ? 10.984 -14.273 7.273 1 98.25 83 GLN A C 1
ATOM 666 O O . GLN A 1 83 ? 11.391 -13.961 8.391 1 98.25 83 GLN A O 1
ATOM 671 N N . ALA A 1 84 ? 9.75 -14.273 7.031 1 97.06 84 ALA A N 1
ATOM 672 C CA . ALA A 1 84 ? 8.648 -14.125 7.977 1 97.06 84 ALA A CA 1
ATOM 673 C C . ALA A 1 84 ? 7.367 -14.75 7.43 1 97.06 84 ALA A C 1
ATOM 675 O O . ALA A 1 84 ? 7.234 -14.961 6.223 1 97.06 84 ALA A O 1
ATOM 676 N N . PRO A 1 85 ? 6.48 -15.133 8.359 1 97.06 85 PRO A N 1
ATOM 677 C CA . PRO A 1 85 ? 5.211 -15.656 7.863 1 97.06 85 PRO A CA 1
ATOM 678 C C . PRO A 1 85 ? 4.488 -14.68 6.941 1 97.06 85 PRO A C 1
ATOM 680 O O . PRO A 1 85 ? 4.559 -13.461 7.145 1 97.06 85 PRO A O 1
ATOM 683 N N . PHE A 1 86 ? 3.893 -15.219 5.945 1 96.56 86 PHE A N 1
ATOM 684 C CA . PHE A 1 86 ? 3.131 -14.438 4.977 1 96.56 86 PHE A CA 1
ATOM 685 C C . PHE A 1 86 ? 1.649 -14.438 5.332 1 96.56 86 PHE A C 1
ATOM 687 O O . PHE A 1 86 ? 1 -15.484 5.32 1 96.56 86 PHE A O 1
ATOM 694 N N . LYS A 1 87 ? 1.099 -13.297 5.648 1 95.94 87 LYS A N 1
ATOM 695 C CA . LYS A 1 87 ? -0.313 -13.125 5.98 1 95.94 87 LYS A CA 1
ATOM 69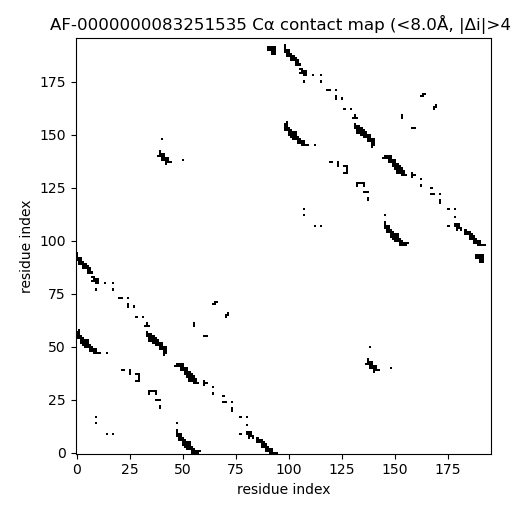6 C C . LYS A 1 87 ? -0.889 -11.883 5.301 1 95.94 87 LYS A C 1
ATOM 698 O O . LYS A 1 87 ? -0.881 -10.797 5.879 1 95.94 87 LYS A O 1
ATOM 703 N N . PRO A 1 88 ? -1.453 -12.078 4.121 1 98.19 88 PRO A N 1
ATOM 704 C CA . PRO A 1 88 ? -2.057 -10.922 3.463 1 98.19 88 PRO A CA 1
ATOM 705 C C . PRO A 1 88 ? -3.277 -10.383 4.211 1 98.19 88 PRO A C 1
ATOM 707 O O . PRO A 1 88 ? -3.986 -11.148 4.867 1 98.19 88 PRO A O 1
ATOM 710 N N . GLU A 1 89 ? -3.48 -9.102 4.164 1 98.31 89 GLU A N 1
ATOM 711 C CA . GLU A 1 89 ? -4.688 -8.477 4.691 1 98.31 89 GLU A CA 1
ATOM 712 C C . GLU A 1 89 ? -5.707 -8.219 3.584 1 98.31 89 GLU A C 1
ATOM 714 O O . GLU A 1 89 ? -5.359 -7.68 2.529 1 98.31 89 GLU A O 1
ATOM 719 N N . ILE A 1 90 ? -6.891 -8.602 3.854 1 98.19 90 ILE A N 1
ATOM 720 C CA . ILE A 1 90 ? -7.961 -8.461 2.869 1 98.19 90 ILE A CA 1
ATOM 721 C C . ILE A 1 90 ? -9.047 -7.535 3.41 1 98.19 90 ILE A C 1
ATOM 723 O O . ILE A 1 90 ? -9.539 -7.73 4.523 1 98.19 90 ILE A O 1
ATOM 727 N N . PHE A 1 91 ? -9.391 -6.555 2.633 1 98 91 PHE A N 1
ATOM 728 C CA . PHE A 1 91 ? -10.391 -5.57 3.023 1 98 91 PHE A CA 1
ATOM 729 C C . PHE A 1 91 ? -11.516 -5.508 2 1 98 91 PHE A C 1
ATOM 731 O O . PHE A 1 91 ? -11.289 -5.176 0.835 1 98 91 PHE A O 1
ATOM 738 N N . VAL A 1 92 ? -12.68 -5.785 2.443 1 97.25 92 VAL A N 1
ATOM 739 C CA . VAL A 1 92 ? -13.844 -5.621 1.578 1 97.25 92 VAL A CA 1
ATOM 740 C C . VAL A 1 92 ? -14.398 -4.207 1.718 1 97.25 92 VAL A C 1
ATOM 742 O O . VAL A 1 92 ? -14.805 -3.797 2.809 1 97.25 92 VAL A O 1
ATOM 745 N N . VAL A 1 93 ? -14.398 -3.477 0.616 1 97 93 VAL A N 1
ATOM 746 C CA . VAL A 1 93 ? -14.742 -2.059 0.634 1 97 93 VAL A CA 1
ATOM 747 C C . VAL A 1 93 ? -16.25 -1.892 0.528 1 97 93 VAL A C 1
ATOM 749 O O . VAL A 1 93 ? -16.922 -2.625 -0.212 1 97 93 VAL A O 1
ATOM 752 N N . GLN A 1 94 ? -16.719 -0.991 1.321 1 87.88 94 GLN A N 1
ATOM 753 C CA . GLN A 1 94 ? -18.141 -0.685 1.323 1 87.88 94 GLN A CA 1
ATOM 754 C C . GLN A 1 94 ? -18.578 -0.057 0.001 1 87.88 94 GLN A C 1
ATOM 756 O O . GLN A 1 94 ? -17.828 0.738 -0.584 1 87.88 94 GLN A O 1
ATOM 761 N N . ALA A 1 95 ? -19.641 -0.607 -0.533 1 77.25 95 ALA A N 1
ATOM 762 C CA . ALA A 1 95 ? -20.203 -0.003 -1.742 1 77.25 95 ALA A CA 1
ATOM 763 C C . ALA A 1 95 ? -20.625 1.442 -1.491 1 77.25 95 ALA A C 1
ATOM 765 O O . ALA A 1 95 ? -21.062 1.786 -0.391 1 77.25 95 ALA A O 1
ATOM 766 N N . PRO A 1 96 ? -20.109 2.375 -2.361 1 65.5 96 PRO A N 1
ATOM 767 C CA . PRO A 1 96 ? -20.562 3.748 -2.131 1 65.5 96 PRO A CA 1
ATOM 768 C C . PRO A 1 96 ? -22.047 3.82 -1.756 1 65.5 96 PRO A C 1
ATOM 770 O O . PRO A 1 96 ? -22.844 3.006 -2.223 1 65.5 96 PRO A O 1
ATOM 773 N N . ALA A 1 97 ? -22.281 4.168 -0.516 1 55.69 97 ALA A N 1
ATOM 774 C CA . ALA A 1 97 ? -23.688 4.375 -0.165 1 55.69 97 ALA A CA 1
ATOM 775 C C . ALA A 1 97 ? -24.453 4.953 -1.342 1 55.69 97 ALA A C 1
ATOM 777 O O . ALA A 1 97 ? -24.016 5.906 -1.982 1 55.69 97 ALA A O 1
ATOM 778 N N . GLN A 1 98 ? -25.172 4.113 -2.078 1 42.91 98 GLN A N 1
ATOM 779 C CA . GLN A 1 98 ? -26.109 4.707 -3.027 1 42.91 98 GLN A CA 1
ATOM 780 C C . GLN A 1 98 ? -26.828 5.91 -2.418 1 42.91 98 GLN A C 1
ATOM 782 O O . GLN A 1 98 ? -27.094 5.934 -1.216 1 42.91 98 GLN A O 1
ATOM 787 N N . MET B 1 1 ? -13.531 0.817 9.773 1 96.12 1 MET B N 1
ATOM 788 C CA . MET B 1 1 ? -12.141 1.03 9.391 1 96.12 1 MET B CA 1
ATOM 789 C C . MET B 1 1 ? -12.047 1.721 8.031 1 96.12 1 MET B C 1
ATOM 791 O O . MET B 1 1 ? -12.906 1.515 7.164 1 96.12 1 MET B O 1
ATOM 795 N N . ILE B 1 2 ? -11.047 2.57 7.891 1 98.19 2 ILE B N 1
ATOM 796 C CA . ILE B 1 2 ? -10.805 3.277 6.641 1 98.19 2 ILE B CA 1
ATOM 797 C C . ILE B 1 2 ? -9.367 3.053 6.188 1 98.19 2 ILE B C 1
ATOM 799 O O . ILE B 1 2 ? -8.438 3.127 6.996 1 98.19 2 ILE B O 1
ATOM 803 N N . ILE B 1 3 ? -9.219 2.732 4.938 1 98.69 3 ILE B N 1
ATOM 804 C CA . ILE B 1 3 ? -7.898 2.604 4.324 1 98.69 3 ILE B CA 1
ATOM 805 C C . ILE B 1 3 ? -7.629 3.807 3.422 1 98.69 3 ILE B C 1
ATOM 807 O O . ILE B 1 3 ? -8.508 4.23 2.664 1 98.69 3 ILE B O 1
ATOM 811 N N . ILE B 1 4 ? -6.465 4.391 3.533 1 98.81 4 ILE B N 1
ATOM 812 C CA . ILE B 1 4 ? -6.047 5.445 2.619 1 98.81 4 ILE B CA 1
ATOM 813 C C . ILE B 1 4 ? -4.758 5.035 1.907 1 98.81 4 ILE B C 1
ATOM 815 O O . ILE B 1 4 ? -3.799 4.605 2.549 1 98.81 4 ILE B O 1
ATOM 819 N N . HIS B 1 5 ? -4.73 5.027 0.625 1 98.88 5 HIS B N 1
ATOM 820 C CA . HIS B 1 5 ? -3.529 4.992 -0.202 1 98.88 5 HIS B CA 1
ATOM 821 C C . HIS B 1 5 ? -3.158 6.391 -0.692 1 98.88 5 HIS B C 1
ATOM 823 O O . HIS B 1 5 ? -3.82 6.938 -1.576 1 98.88 5 HIS B O 1
ATOM 829 N N . ALA B 1 6 ? -2.113 6.992 -0.16 1 98.81 6 ALA B N 1
ATOM 830 C CA . ALA B 1 6 ? -1.633 8.312 -0.542 1 98.81 6 ALA B CA 1
ATOM 831 C C . ALA B 1 6 ? -0.319 8.227 -1.312 1 98.81 6 ALA B C 1
ATOM 833 O O . ALA B 1 6 ? 0.757 8.164 -0.713 1 98.81 6 ALA B O 1
ATOM 834 N N . GLU B 1 7 ? -0.427 8.219 -2.59 1 98.69 7 GLU B N 1
ATOM 835 C CA . GLU B 1 7 ? 0.758 8.117 -3.436 1 98.69 7 GLU B CA 1
ATOM 836 C C . GLU B 1 7 ? 1.278 9.492 -3.834 1 98.69 7 GLU B C 1
ATOM 838 O O . GLU B 1 7 ? 0.499 10.375 -4.199 1 98.69 7 GLU B O 1
ATOM 843 N N . LEU B 1 8 ? 2.52 9.664 -3.705 1 98.75 8 LEU B N 1
ATOM 844 C CA . LEU B 1 8 ? 3.197 10.914 -4.027 1 98.75 8 LEU B CA 1
ATOM 845 C C . LEU B 1 8 ? 4.379 10.672 -4.961 1 98.75 8 LEU B C 1
ATOM 847 O O . LEU B 1 8 ? 5.137 9.719 -4.77 1 98.75 8 LEU B O 1
ATOM 851 N N . VAL B 1 9 ? 4.5 11.508 -5.941 1 98.75 9 VAL B N 1
ATOM 852 C CA . VAL B 1 9 ? 5.676 11.531 -6.805 1 98.75 9 VAL B CA 1
ATOM 853 C C . VAL B 1 9 ? 6.539 12.75 -6.465 1 98.75 9 VAL B C 1
ATOM 855 O O . VAL B 1 9 ? 6.133 13.891 -6.695 1 98.75 9 VAL B O 1
ATOM 858 N N . ILE B 1 10 ? 7.711 12.461 -5.977 1 98.81 10 ILE B N 1
ATOM 859 C CA . ILE B 1 10 ? 8.547 13.508 -5.391 1 98.81 10 ILE B CA 1
ATOM 860 C C . ILE B 1 10 ? 9.688 13.852 -6.348 1 98.81 10 ILE B C 1
ATOM 862 O O . ILE B 1 10 ? 10.312 12.961 -6.918 1 98.81 10 ILE B O 1
ATOM 866 N N . ASP B 1 11 ? 9.914 15.109 -6.547 1 98.62 11 ASP B N 1
ATOM 867 C CA . ASP B 1 11 ? 11.109 15.562 -7.25 1 98.62 11 ASP B CA 1
ATOM 868 C C . ASP B 1 11 ? 12.375 14.984 -6.617 1 98.62 11 ASP B C 1
ATOM 870 O O . ASP B 1 11 ? 12.555 15.07 -5.402 1 98.62 11 ASP B O 1
ATOM 874 N N . SER B 1 12 ? 13.164 14.406 -7.508 1 98.31 12 SER B N 1
ATOM 875 C CA . SER B 1 12 ? 14.359 13.719 -7.02 1 98.31 12 SER B CA 1
ATOM 876 C C . SER B 1 12 ? 15.266 14.664 -6.246 1 98.31 12 SER B C 1
ATOM 878 O O . SER B 1 12 ? 15.984 14.242 -5.336 1 98.31 12 SER B O 1
ATOM 880 N N . ALA B 1 13 ? 15.203 15.922 -6.516 1 98.56 13 ALA B N 1
ATOM 881 C CA . ALA B 1 13 ? 16.031 16.922 -5.84 1 98.56 13 ALA B CA 1
ATOM 882 C C . ALA B 1 13 ? 15.656 17.031 -4.367 1 98.56 13 ALA B C 1
ATOM 884 O O . ALA B 1 13 ? 16.453 17.516 -3.555 1 98.56 13 ALA B O 1
ATOM 885 N N . HIS B 1 14 ? 14.5 16.609 -4.047 1 98.69 14 HIS B N 1
ATOM 886 C CA . HIS B 1 14 ? 14.008 16.797 -2.686 1 98.69 14 HIS B CA 1
ATOM 887 C C . HIS B 1 14 ? 13.75 15.461 -2.006 1 98.69 14 HIS B C 1
ATOM 889 O O . HIS B 1 14 ? 13.086 15.406 -0.97 1 98.69 14 HIS B O 1
ATOM 895 N N . ARG B 1 15 ? 14.227 14.391 -2.547 1 98.44 15 ARG B N 1
ATOM 896 C CA . ARG B 1 15 ? 13.969 13.047 -2.045 1 98.44 15 ARG B CA 1
ATOM 897 C C . ARG B 1 15 ? 14.352 12.93 -0.572 1 98.44 15 ARG B C 1
ATOM 899 O O . ARG B 1 15 ? 13.547 12.484 0.246 1 98.44 15 ARG B O 1
ATOM 906 N N . GLU B 1 16 ? 15.602 13.328 -0.266 1 98.31 16 GLU B N 1
ATOM 907 C CA . GLU B 1 16 ? 16.094 13.141 1.096 1 98.31 16 GLU B CA 1
ATOM 908 C C . GLU B 1 16 ? 15.297 13.977 2.09 1 98.31 16 GLU B C 1
ATOM 910 O O . GLU B 1 16 ? 14.961 13.508 3.18 1 98.31 16 GLU B O 1
ATOM 915 N N . ALA B 1 17 ? 15.062 15.227 1.733 1 98.62 17 ALA B N 1
ATOM 916 C CA . ALA B 1 17 ? 14.242 16.078 2.588 1 98.62 17 ALA B CA 1
ATOM 917 C C . ALA B 1 17 ? 12.852 15.492 2.787 1 98.62 17 ALA B C 1
ATOM 919 O O . ALA B 1 17 ? 12.32 15.508 3.898 1 98.62 17 ALA B O 1
ATOM 920 N N . PHE B 1 18 ? 12.273 14.969 1.747 1 98.81 18 PHE B N 1
ATOM 921 C CA . PHE B 1 18 ? 10.969 14.336 1.818 1 98.81 18 PHE B CA 1
ATOM 922 C C . PHE B 1 18 ? 10.984 13.164 2.793 1 98.81 18 PHE B C 1
ATOM 924 O O . PHE B 1 18 ? 10.125 13.07 3.674 1 98.81 18 PHE B O 1
ATOM 931 N N . LEU B 1 19 ? 11.945 12.32 2.629 1 98.69 19 LEU B N 1
ATOM 932 C CA . LEU B 1 19 ? 12.016 11.125 3.453 1 98.69 19 LEU B CA 1
ATOM 933 C C . LEU B 1 19 ? 12.172 11.484 4.926 1 98.69 19 LEU B C 1
ATOM 935 O O . LEU B 1 19 ? 11.555 10.852 5.793 1 98.69 19 LEU B O 1
ATOM 939 N N . GLU B 1 20 ? 13.008 12.453 5.184 1 98.5 20 GLU B N 1
ATOM 940 C CA . GLU B 1 20 ? 13.195 12.898 6.562 1 98.5 20 GLU B CA 1
ATOM 941 C C . GLU B 1 20 ? 11.875 13.352 7.18 1 98.5 20 GLU B C 1
ATOM 943 O O . GLU B 1 20 ? 11.516 12.914 8.273 1 98.5 20 GLU B O 1
ATOM 948 N N . LYS B 1 21 ? 11.156 14.156 6.508 1 98.5 21 LYS B N 1
ATOM 949 C CA . LYS B 1 21 ? 9.891 14.68 7.027 1 98.5 21 LYS B CA 1
ATOM 950 C C . LYS B 1 21 ? 8.82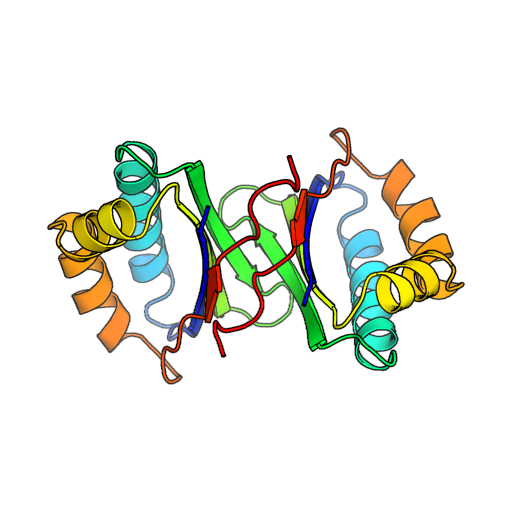8 13.578 7.086 1 98.5 21 LYS B C 1
ATOM 952 O O . LYS B 1 21 ? 8.039 13.531 8.023 1 98.5 21 LYS B O 1
ATOM 957 N N . ALA B 1 22 ? 8.805 12.742 6.098 1 98.62 22 ALA B N 1
ATOM 958 C CA . ALA B 1 22 ? 7.844 11.641 6.055 1 98.62 22 ALA B CA 1
ATOM 959 C C . ALA B 1 22 ? 8.031 10.703 7.242 1 98.62 22 ALA B C 1
ATOM 961 O O . ALA B 1 22 ? 7.055 10.297 7.883 1 98.62 22 ALA B O 1
ATOM 962 N N . ARG B 1 23 ? 9.273 10.383 7.512 1 98.31 23 ARG B N 1
ATOM 963 C CA . ARG B 1 23 ? 9.578 9.477 8.617 1 98.31 23 ARG B CA 1
ATOM 964 C C . ARG B 1 23 ? 9.133 10.07 9.945 1 98.31 23 ARG B C 1
ATOM 966 O O . ARG B 1 23 ? 8.594 9.359 10.797 1 98.31 23 ARG B O 1
ATOM 973 N N . ALA B 1 24 ? 9.398 11.359 10.109 1 98.19 24 ALA B N 1
ATOM 974 C CA . ALA B 1 24 ? 8.938 12.039 11.32 1 98.19 24 ALA B CA 1
ATOM 975 C C . ALA B 1 24 ? 7.41 12 11.414 1 98.19 24 ALA B C 1
ATOM 977 O O . ALA B 1 24 ? 6.855 11.797 12.492 1 98.19 24 ALA B O 1
ATOM 978 N N . THR B 1 25 ? 6.73 12.18 10.32 1 98.38 25 THR B N 1
ATOM 979 C CA . THR B 1 25 ? 5.273 12.148 10.25 1 98.38 25 THR B CA 1
ATOM 980 C C . THR B 1 25 ? 4.75 10.75 10.562 1 98.38 25 THR B C 1
ATOM 982 O O . THR B 1 25 ? 3.777 10.594 11.305 1 98.38 25 THR B O 1
ATOM 985 N N . VAL B 1 26 ? 5.402 9.711 10.023 1 98.5 26 VAL B N 1
ATOM 986 C CA . VAL B 1 26 ? 5.016 8.336 10.289 1 98.5 26 VAL B CA 1
ATOM 987 C C . VAL B 1 26 ? 5.086 8.062 11.789 1 98.5 26 VAL B C 1
ATOM 989 O O . VAL B 1 26 ? 4.129 7.559 12.383 1 98.5 26 VAL B O 1
ATOM 992 N N . GLU B 1 27 ? 6.207 8.438 12.398 1 98.19 27 GLU B N 1
ATOM 993 C CA . GLU B 1 27 ? 6.418 8.188 13.82 1 98.19 27 GLU B CA 1
ATOM 994 C C . GLU B 1 27 ? 5.348 8.867 14.672 1 98.19 27 GLU B C 1
ATOM 996 O O . GLU B 1 27 ? 4.809 8.266 15.602 1 98.19 27 GLU B O 1
ATOM 1001 N N . ALA B 1 28 ? 5.078 10.102 14.367 1 98.5 28 ALA B N 1
ATOM 1002 C CA . ALA B 1 28 ? 4.066 10.852 15.117 1 98.5 28 ALA B CA 1
ATOM 1003 C C . ALA B 1 28 ? 2.676 10.266 14.891 1 98.5 28 ALA B C 1
ATOM 1005 O O . ALA B 1 28 ? 1.896 10.125 15.836 1 98.5 28 ALA B O 1
ATOM 1006 N N . THR B 1 29 ? 2.311 9.914 13.656 1 98.75 29 THR B N 1
ATOM 1007 C CA . THR B 1 29 ? 0.994 9.406 13.281 1 98.75 29 THR B CA 1
ATOM 1008 C C . THR B 1 29 ? 0.697 8.094 13.984 1 98.75 29 THR B C 1
ATOM 1010 O O . THR B 1 29 ? -0.433 7.852 14.414 1 98.75 29 THR B O 1
ATOM 1013 N N . LEU B 1 30 ? 1.685 7.25 14.148 1 98.31 30 LEU B N 1
ATOM 1014 C CA . LEU B 1 30 ? 1.517 5.938 14.766 1 98.31 30 LEU B CA 1
ATOM 1015 C C . LEU B 1 30 ? 1.087 6.07 16.219 1 98.31 30 LEU B C 1
ATOM 1017 O O . LEU B 1 30 ? 0.59 5.113 16.812 1 98.31 30 LEU B O 1
ATOM 1021 N N . ARG B 1 31 ? 1.273 7.27 16.766 1 98 31 ARG B N 1
ATOM 1022 C CA . ARG B 1 31 ? 0.933 7.496 18.172 1 98 31 ARG B CA 1
ATOM 1023 C C . ARG B 1 31 ? -0.475 8.062 18.297 1 98 31 ARG B C 1
ATOM 1025 O O . ARG B 1 31 ? -0.981 8.227 19.422 1 98 31 ARG B O 1
ATOM 1032 N N . GLU B 1 32 ? -1.102 8.359 17.219 1 98.5 32 GLU B N 1
ATOM 1033 C CA . GLU B 1 32 ? -2.43 8.969 17.234 1 98.5 32 GLU B CA 1
ATOM 1034 C C . GLU B 1 32 ? -3.498 7.945 17.609 1 98.5 32 GLU B C 1
ATOM 1036 O O . GLU B 1 32 ? -3.467 6.809 17.141 1 98.5 32 GLU B O 1
ATOM 1041 N N . GLU B 1 33 ? -4.363 8.406 18.469 1 97.69 33 GLU B N 1
ATOM 1042 C CA . GLU B 1 33 ? -5.551 7.586 18.703 1 97.69 33 GLU B CA 1
ATOM 1043 C C . GLU B 1 33 ? -6.332 7.359 17.406 1 97.69 33 GLU B C 1
ATOM 1045 O O . GLU B 1 33 ? -6.574 8.297 16.656 1 97.69 33 GLU B O 1
ATOM 1050 N N . GLY B 1 34 ? -6.656 6.18 17.109 1 98.31 34 GLY B N 1
ATOM 1051 C CA . GLY B 1 34 ? -7.457 5.848 15.953 1 98.31 34 GLY B CA 1
ATOM 1052 C C . GLY B 1 34 ? -6.625 5.441 14.75 1 98.31 34 GLY B C 1
ATOM 1053 O O . GLY B 1 34 ? -7.16 4.988 13.734 1 98.31 34 GLY B O 1
ATOM 1054 N N . ASN B 1 35 ? -5.305 5.715 14.805 1 98.69 35 ASN B N 1
ATOM 1055 C CA . ASN B 1 35 ? -4.453 5.16 13.758 1 98.69 35 ASN B CA 1
ATOM 1056 C C . ASN B 1 35 ? -4.191 3.674 13.977 1 98.69 35 ASN B C 1
ATOM 1058 O O . ASN B 1 35 ? -3.756 3.27 15.055 1 98.69 35 ASN B O 1
ATOM 1062 N N . LEU B 1 36 ? -4.434 2.875 13.023 1 98.5 36 LEU B N 1
ATOM 1063 C CA . LEU B 1 36 ? -4.309 1.425 13.125 1 98.5 36 LEU B CA 1
ATOM 1064 C C . LEU B 1 36 ? -3.104 0.924 12.344 1 98.5 36 LEU B C 1
ATOM 1066 O O . LEU B 1 36 ? -2.73 -0.246 12.445 1 98.5 36 LEU B O 1
ATOM 1070 N N . GLY B 1 37 ? -2.518 1.746 11.531 1 98.44 37 GLY B N 1
ATOM 1071 C CA . GLY B 1 37 ? -1.354 1.458 10.711 1 98.44 37 GLY B CA 1
ATOM 1072 C C . GLY B 1 37 ? -0.971 2.605 9.789 1 98.44 37 GLY B C 1
ATOM 1073 O O . GLY B 1 37 ? -1.84 3.268 9.219 1 98.44 37 GLY B O 1
ATOM 1074 N N . TYR B 1 38 ? 0.241 2.846 9.703 1 98.75 38 TYR B N 1
ATOM 1075 C CA . TYR B 1 38 ? 0.791 3.939 8.906 1 98.75 38 TYR B CA 1
ATOM 1076 C C . TYR B 1 38 ? 2.203 3.615 8.438 1 98.75 38 TYR B C 1
ATOM 1078 O O . TYR B 1 38 ? 3.158 3.701 9.211 1 98.75 38 TYR B O 1
ATOM 1086 N N . LYS B 1 39 ? 2.332 3.285 7.16 1 98.75 39 LYS B N 1
ATOM 1087 C CA . LYS B 1 39 ? 3.625 2.857 6.641 1 98.75 39 LYS B CA 1
ATOM 1088 C C . LYS B 1 39 ? 3.955 3.572 5.332 1 98.75 39 LYS B C 1
ATOM 1090 O O . LYS B 1 39 ? 3.055 3.951 4.582 1 98.75 39 LYS B O 1
ATOM 1095 N N . LEU B 1 40 ? 5.234 3.791 5.121 1 98.88 40 LEU B N 1
ATOM 1096 C CA . LEU B 1 40 ? 5.734 4.422 3.904 1 98.88 40 LEU B CA 1
ATOM 1097 C C . LEU B 1 40 ? 6.477 3.41 3.035 1 98.88 40 LEU B C 1
ATOM 1099 O O . LEU B 1 40 ? 7.379 2.717 3.514 1 98.88 40 LEU B O 1
ATOM 1103 N N . TYR B 1 41 ? 6.082 3.322 1.782 1 98.88 41 TYR B N 1
ATOM 1104 C CA . TYR B 1 41 ? 6.719 2.469 0.783 1 98.88 41 TYR B CA 1
ATOM 1105 C C . TYR B 1 41 ? 7.184 3.287 -0.416 1 98.88 41 TYR B C 1
ATOM 1107 O O . TYR B 1 41 ? 6.746 4.422 -0.607 1 98.88 41 TYR B O 1
ATOM 1115 N N . GLU B 1 42 ? 8.125 2.74 -1.127 1 98.81 42 GLU B N 1
ATOM 1116 C CA . GLU B 1 42 ? 8.508 3.285 -2.426 1 98.81 42 GLU B CA 1
ATOM 1117 C C . GLU B 1 42 ? 8.195 2.305 -3.551 1 98.81 42 GLU B C 1
ATOM 1119 O O . GLU B 1 42 ? 8.398 1.098 -3.406 1 98.81 42 GLU B O 1
ATOM 1124 N N . ASP B 1 43 ? 7.629 2.855 -4.66 1 98.69 43 ASP B N 1
ATOM 1125 C CA . ASP B 1 43 ? 7.371 2.029 -5.836 1 98.69 43 ASP B CA 1
ATOM 1126 C C . ASP B 1 43 ? 8.633 1.286 -6.273 1 98.69 43 ASP B C 1
ATOM 1128 O O . ASP B 1 43 ? 9.703 1.886 -6.387 1 98.69 43 ASP B O 1
ATOM 1132 N N . ALA B 1 44 ? 8.539 -0.01 -6.48 1 97.88 44 ALA B N 1
ATOM 1133 C CA . ALA B 1 44 ? 9.703 -0.855 -6.727 1 97.88 44 ALA B CA 1
ATOM 1134 C C . ALA B 1 44 ? 10.32 -0.546 -8.086 1 97.88 44 ALA B C 1
ATOM 1136 O O . ALA B 1 44 ? 11.5 -0.844 -8.32 1 97.88 44 ALA B O 1
ATOM 1137 N N . ASP B 1 45 ? 9.539 0.119 -8.961 1 96.19 45 ASP B N 1
ATOM 1138 C CA . ASP B 1 45 ? 10.023 0.301 -10.328 1 96.19 45 ASP B CA 1
ATOM 1139 C C . ASP B 1 45 ? 10.008 1.775 -10.727 1 96.19 45 ASP B C 1
ATOM 1141 O O . ASP B 1 45 ? 10.398 2.129 -11.836 1 96.19 45 ASP B O 1
ATOM 1145 N N . ARG B 1 46 ? 9.539 2.635 -9.898 1 97.38 46 ARG B N 1
ATOM 1146 C CA . ARG B 1 46 ? 9.484 4.07 -10.148 1 97.38 46 ARG B CA 1
ATOM 1147 C C . ARG B 1 46 ? 10.094 4.855 -8.992 1 97.38 46 ARG B C 1
ATOM 1149 O O . ARG B 1 46 ? 9.375 5.305 -8.094 1 97.38 46 ARG B O 1
ATOM 1156 N N . PRO B 1 47 ? 11.375 5.113 -9.156 1 97.31 47 PRO B N 1
ATOM 1157 C CA . PRO B 1 47 ? 12.047 5.84 -8.07 1 97.31 47 PRO B CA 1
ATOM 1158 C C . PRO B 1 47 ? 11.359 7.164 -7.734 1 97.31 47 PRO B C 1
ATOM 1160 O O . PRO B 1 47 ? 10.859 7.844 -8.633 1 97.31 47 PRO B O 1
ATOM 1163 N N . ASN B 1 48 ? 11.281 7.496 -6.484 1 98.44 48 ASN B N 1
ATOM 1164 C CA . ASN B 1 48 ? 10.75 8.742 -5.949 1 98.44 48 ASN B CA 1
ATOM 1165 C C . ASN B 1 48 ? 9.227 8.773 -5.98 1 98.44 48 ASN B C 1
ATOM 1167 O O . ASN B 1 48 ? 8.617 9.82 -5.77 1 98.44 48 ASN B O 1
ATOM 1171 N N . THR B 1 49 ? 8.617 7.629 -6.34 1 98.69 49 THR B N 1
ATOM 1172 C CA . THR B 1 49 ? 7.184 7.438 -6.148 1 98.69 49 THR B CA 1
ATOM 1173 C C . THR B 1 49 ? 6.906 6.68 -4.855 1 98.69 49 THR B C 1
ATOM 1175 O O . THR B 1 49 ? 7.273 5.508 -4.723 1 98.69 49 THR B O 1
ATOM 1178 N N . PHE B 1 50 ? 6.297 7.395 -3.896 1 98.88 50 PHE B N 1
ATOM 1179 C CA . PHE B 1 50 ? 6.086 6.848 -2.561 1 98.88 50 PHE B CA 1
ATOM 1180 C C . PHE B 1 50 ? 4.602 6.645 -2.285 1 98.88 50 PHE B C 1
ATOM 1182 O O . PHE B 1 50 ? 3.756 7.297 -2.902 1 98.88 50 PHE B O 1
ATOM 1189 N N . LEU B 1 51 ? 4.332 5.742 -1.406 1 98.94 51 LEU B N 1
ATOM 1190 C CA . LEU B 1 51 ? 2.969 5.43 -0.987 1 98.94 51 LEU B CA 1
ATOM 1191 C C . LEU B 1 51 ? 2.867 5.367 0.533 1 98.94 51 LEU B C 1
ATOM 1193 O O . LEU B 1 51 ? 3.553 4.562 1.171 1 98.94 51 LEU B O 1
ATOM 1197 N N . PHE B 1 52 ? 2.09 6.219 1.102 1 98.94 52 PHE B N 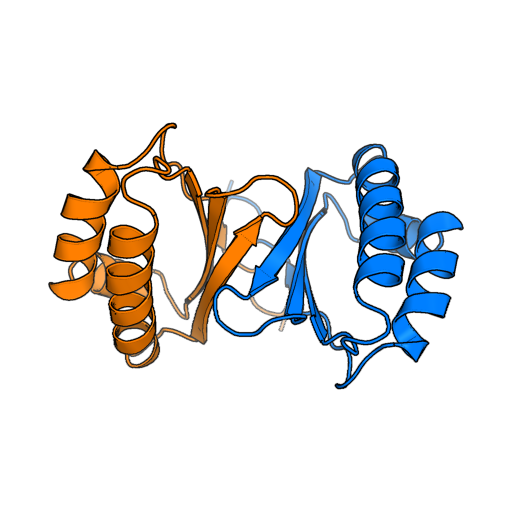1
ATOM 1198 C CA . PHE B 1 52 ? 1.616 5.961 2.455 1 98.94 52 PHE B CA 1
ATOM 1199 C C . PHE B 1 52 ? 0.436 5 2.441 1 98.94 52 PHE B C 1
ATOM 1201 O O . PHE B 1 52 ? -0.566 5.246 1.77 1 98.94 52 PHE B O 1
ATOM 1208 N N . VAL B 1 53 ? 0.583 3.902 3.113 1 98.94 53 VAL B N 1
ATOM 1209 C CA . VAL B 1 53 ? -0.53 3.004 3.404 1 98.94 53 VAL B CA 1
ATOM 1210 C C . VAL B 1 53 ? -1.04 3.258 4.82 1 98.94 53 VAL B C 1
ATOM 1212 O O . VAL B 1 53 ? -0.317 3.037 5.797 1 98.94 53 VAL B O 1
ATOM 1215 N N . GLU B 1 54 ? -2.291 3.721 4.84 1 98.88 54 GLU B N 1
ATOM 1216 C CA . GLU B 1 54 ? -2.832 4.16 6.121 1 98.88 54 GLU B CA 1
ATOM 1217 C C . GLU B 1 54 ? -4.074 3.361 6.496 1 98.88 54 GLU B C 1
ATOM 1219 O O . GLU B 1 54 ? -4.898 3.041 5.637 1 98.88 54 GLU B O 1
ATOM 1224 N N . LYS B 1 55 ? -4.203 3.027 7.707 1 98.75 55 LYS B N 1
ATOM 1225 C CA . LYS B 1 55 ? -5.387 2.4 8.281 1 98.75 55 LYS B CA 1
ATOM 1226 C C . LYS B 1 55 ? -5.902 3.191 9.484 1 98.75 55 LYS B C 1
ATOM 1228 O O . LYS B 1 55 ? -5.141 3.508 10.398 1 98.75 55 LYS B O 1
ATOM 1233 N N . TRP B 1 56 ? -7.188 3.471 9.461 1 98.62 56 TRP B N 1
ATOM 1234 C CA . TRP B 1 56 ? -7.789 4.363 10.453 1 98.62 56 TRP B CA 1
ATOM 1235 C C . TRP B 1 56 ? -9.062 3.758 11.023 1 98.62 56 TRP B C 1
ATOM 1237 O O . TRP B 1 56 ? -9.852 3.15 10.297 1 98.62 56 TRP B O 1
ATOM 1247 N N . ALA B 1 57 ? -9.273 4.059 12.258 1 98.19 57 ALA B N 1
ATOM 1248 C CA . ALA B 1 57 ? -10.438 3.523 12.953 1 98.19 57 ALA B CA 1
ATOM 1249 C C . ALA B 1 57 ? -11.711 4.266 12.555 1 98.19 57 ALA B C 1
ATOM 1251 O O . ALA B 1 57 ? -12.812 3.723 12.648 1 98.19 57 ALA B O 1
ATOM 1252 N N . SER B 1 58 ? -11.562 5.598 12.172 1 97.62 58 SER B N 1
ATOM 1253 C CA . SER B 1 58 ? -12.75 6.402 11.898 1 97.62 58 SER B CA 1
ATOM 1254 C C . SER B 1 58 ? -12.398 7.641 11.078 1 97.62 58 SER B C 1
ATOM 1256 O O . SER B 1 58 ? -11.227 8.008 10.969 1 97.62 58 SER B O 1
ATOM 1258 N N . LYS B 1 59 ? -13.43 8.18 10.516 1 97.44 59 LYS B N 1
ATOM 1259 C CA . LYS B 1 59 ? -13.266 9.445 9.812 1 97.44 59 LYS B CA 1
ATOM 1260 C C . LYS B 1 59 ? -12.789 10.539 10.766 1 97.44 59 LYS B C 1
ATOM 1262 O O . LYS B 1 59 ? -12 11.406 10.383 1 97.44 59 LYS B O 1
ATOM 1267 N N . GLU B 1 60 ? -13.32 10.539 11.984 1 98.12 60 GLU B N 1
ATOM 1268 C CA . GLU B 1 60 ? -12.914 11.516 12.984 1 98.12 60 GLU B CA 1
ATOM 1269 C C . GLU B 1 60 ? -11.406 11.461 13.234 1 98.12 60 GLU B C 1
ATOM 1271 O O . GLU B 1 60 ? -10.758 12.5 13.367 1 98.12 60 GLU B O 1
ATOM 1276 N N . ALA B 1 61 ? -10.875 10.289 13.328 1 98.56 61 ALA B N 1
ATOM 1277 C CA . ALA B 1 61 ? -9.438 10.125 13.523 1 98.56 61 ALA B CA 1
ATOM 1278 C C . ALA B 1 61 ? -8.656 10.727 12.352 1 98.56 61 ALA B C 1
ATOM 1280 O O . ALA B 1 61 ? -7.629 11.383 12.555 1 98.56 61 ALA B O 1
ATOM 1281 N N . ILE B 1 62 ? -9.141 10.539 11.203 1 98.56 62 ILE B N 1
ATOM 1282 C CA . ILE B 1 62 ? -8.5 11.078 10.008 1 98.56 62 ILE B CA 1
ATOM 1283 C C . ILE B 1 62 ? -8.539 12.609 10.047 1 98.56 62 ILE B C 1
ATOM 1285 O O . ILE B 1 62 ? -7.543 13.266 9.734 1 98.56 62 ILE B O 1
ATOM 1289 N N . ASP B 1 63 ? -9.703 13.094 10.367 1 98.19 63 ASP B N 1
ATOM 1290 C CA . ASP B 1 63 ? -9.852 14.547 10.461 1 98.19 63 ASP B CA 1
ATOM 1291 C C . ASP B 1 63 ? -8.859 15.141 11.453 1 98.19 63 ASP B C 1
ATOM 1293 O O . ASP B 1 63 ? -8.242 16.172 11.188 1 98.19 63 ASP B O 1
ATOM 1297 N N . LEU B 1 64 ? -8.695 14.531 12.578 1 98.12 64 LEU B N 1
ATOM 1298 C CA . LEU B 1 64 ? -7.738 14.984 13.586 1 98.12 64 LEU B CA 1
ATOM 1299 C C . LEU B 1 64 ? -6.312 14.914 13.055 1 98.12 64 LEU B C 1
ATOM 1301 O O . LEU B 1 64 ? -5.527 15.844 13.25 1 98.12 64 LEU B O 1
ATOM 1305 N N . HIS B 1 65 ? -5.984 13.859 12.398 1 98.5 65 HIS B N 1
ATOM 1306 C CA . HIS B 1 65 ? -4.68 13.719 11.758 1 98.5 65 HIS B CA 1
ATOM 1307 C C . HIS B 1 65 ? -4.414 14.875 10.797 1 98.5 65 HIS B C 1
ATOM 1309 O O . HIS B 1 65 ? -3.344 15.484 10.836 1 98.5 65 HIS B O 1
ATOM 1315 N N . GLY B 1 66 ? -5.391 15.156 9.984 1 97.94 66 GLY B N 1
ATOM 1316 C CA . GLY B 1 66 ? -5.258 16.188 8.969 1 97.94 66 GLY B CA 1
ATOM 1317 C C . GLY B 1 66 ? -5.051 17.578 9.555 1 97.94 66 GLY B C 1
ATOM 1318 O O . GLY B 1 66 ? -4.57 18.484 8.867 1 97.94 66 GLY B O 1
ATOM 1319 N N . LYS B 1 67 ? -5.387 17.734 10.805 1 97.62 67 LYS B N 1
ATOM 1320 C CA . LYS B 1 67 ? -5.285 19.047 11.453 1 97.62 67 LYS B CA 1
ATOM 1321 C C . LYS B 1 67 ? -4.031 19.125 12.32 1 97.62 67 LYS B C 1
ATOM 1323 O O . LYS B 1 67 ? -3.689 20.203 12.828 1 97.62 67 LYS B O 1
ATOM 1328 N N . SER B 1 68 ? -3.396 18.016 12.492 1 97.88 68 SER B N 1
ATOM 1329 C CA . SER B 1 68 ? -2.215 18.031 13.352 1 97.88 68 SER B CA 1
ATOM 1330 C C . SER B 1 68 ? -1.116 18.906 12.773 1 97.88 68 SER B C 1
ATOM 1332 O O . SER B 1 68 ? -0.994 19.047 11.555 1 97.88 68 SER B O 1
ATOM 1334 N N . GLU B 1 69 ? -0.268 19.5 13.672 1 97.19 69 GLU B N 1
ATOM 1335 C CA . GLU B 1 69 ? 0.797 20.406 13.25 1 97.19 69 GLU B CA 1
ATOM 1336 C C . GLU B 1 69 ? 1.842 19.672 12.414 1 97.19 69 GLU B C 1
ATOM 1338 O O . GLU B 1 69 ? 2.318 20.203 11.406 1 97.19 69 GLU B O 1
ATOM 1343 N N . TYR B 1 70 ? 2.207 18.531 12.883 1 97.38 70 TYR B N 1
ATOM 1344 C CA . TYR B 1 70 ? 3.254 17.812 12.164 1 97.38 70 TYR B CA 1
ATOM 1345 C C . TYR B 1 70 ? 2.779 17.422 10.773 1 97.38 70 TYR B C 1
ATOM 1347 O O . TYR B 1 70 ? 3.549 17.469 9.805 1 97.38 70 TYR B O 1
ATOM 1355 N N . PHE B 1 71 ? 1.508 17.016 10.625 1 98.12 71 PHE B N 1
ATOM 1356 C CA . PHE B 1 71 ? 1.016 16.641 9.305 1 98.12 71 PHE B CA 1
ATOM 1357 C C . PHE B 1 71 ? 0.903 17.875 8.406 1 98.12 71 PHE B C 1
ATOM 1359 O O . PHE B 1 71 ? 1.328 17.844 7.246 1 98.12 71 PHE B O 1
ATOM 1366 N N . THR B 1 72 ? 0.295 18.953 8.93 1 97.94 72 THR B N 1
ATOM 1367 C CA . THR B 1 72 ? 0.123 20.156 8.109 1 97.94 72 THR B CA 1
ATOM 1368 C C . THR B 1 72 ? 1.476 20.703 7.668 1 97.94 72 THR B C 1
ATOM 1370 O O . THR B 1 72 ? 1.617 21.188 6.539 1 97.94 72 THR B O 1
ATOM 1373 N N . SER B 1 73 ? 2.457 20.672 8.508 1 97.56 73 SER B N 1
ATOM 1374 C CA . SER B 1 73 ? 3.809 21.094 8.156 1 97.56 73 SER B CA 1
ATOM 1375 C C . SER B 1 73 ? 4.395 20.188 7.07 1 97.56 73 SER B C 1
ATOM 1377 O O . SER B 1 73 ? 4.98 20.688 6.102 1 97.56 73 SER B O 1
ATOM 1379 N N . PHE B 1 74 ? 4.281 18.891 7.227 1 98.56 74 PHE B N 1
ATOM 1380 C CA . PHE B 1 74 ? 4.754 17.938 6.234 1 98.56 74 PHE B CA 1
ATOM 1381 C C . PHE B 1 74 ? 4.113 18.203 4.879 1 98.56 74 PHE B C 1
ATOM 1383 O O . PHE B 1 74 ? 4.812 18.297 3.865 1 98.56 74 PHE B O 1
ATOM 1390 N N . PHE B 1 75 ? 2.787 18.297 4.945 1 97.69 75 PHE B N 1
ATOM 1391 C CA . PHE B 1 75 ? 2.062 18.438 3.689 1 97.69 75 PHE B CA 1
ATOM 1392 C C . PHE B 1 75 ? 2.426 19.75 2.994 1 97.69 75 PHE B C 1
ATOM 1394 O O . PHE B 1 75 ? 2.557 19.797 1.77 1 97.69 75 PHE B O 1
ATOM 1401 N N . ALA B 1 76 ? 2.607 20.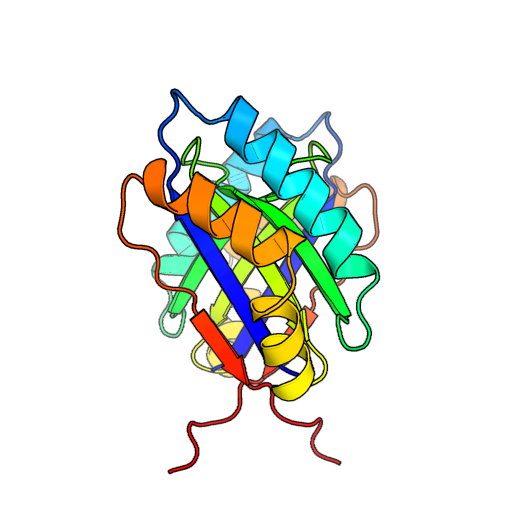812 3.773 1 97.44 76 ALA B N 1
ATOM 1402 C CA . ALA B 1 76 ? 3.008 22.094 3.207 1 97.44 76 ALA B CA 1
ATOM 1403 C C . ALA B 1 76 ? 4.344 21.984 2.475 1 97.44 76 ALA B C 1
ATOM 1405 O O . ALA B 1 76 ? 4.496 22.516 1.369 1 97.44 76 ALA B O 1
ATOM 1406 N N . ALA B 1 77 ? 5.27 21.344 3.033 1 97.88 77 ALA B N 1
ATOM 1407 C CA . ALA B 1 77 ? 6.57 21.156 2.398 1 97.88 77 ALA B CA 1
ATOM 1408 C C . ALA B 1 77 ? 6.457 20.234 1.181 1 97.88 77 ALA B C 1
ATOM 1410 O O . ALA B 1 77 ? 6.879 20.609 0.082 1 97.88 77 ALA B O 1
ATOM 1411 N N . ALA B 1 78 ? 5.832 19.109 1.357 1 98.06 78 ALA B N 1
ATOM 1412 C CA . ALA B 1 78 ? 5.754 18.078 0.332 1 98.06 78 ALA B CA 1
ATOM 1413 C C . ALA B 1 78 ? 5.016 18.578 -0.905 1 98.06 78 ALA B C 1
ATOM 1415 O O . ALA B 1 78 ? 5.352 18.203 -2.031 1 98.06 78 ALA B O 1
ATOM 1416 N N . SER B 1 79 ? 4.012 19.391 -0.666 1 97.81 79 SER B N 1
ATOM 1417 C CA . SER B 1 79 ? 3.219 19.906 -1.776 1 97.81 79 SER B CA 1
ATOM 1418 C C . SER B 1 79 ? 4.094 20.656 -2.773 1 97.81 79 SER B C 1
ATOM 1420 O O . SER B 1 79 ? 3.826 20.641 -3.977 1 97.81 79 SER B O 1
ATOM 1422 N N . GLY B 1 80 ? 5.156 21.219 -2.334 1 98.12 80 GLY B N 1
ATOM 1423 C CA . GLY B 1 80 ? 6.082 21.953 -3.189 1 98.12 80 GLY B CA 1
ATOM 1424 C C . GLY B 1 80 ? 7.059 21.047 -3.916 1 98.12 80 GLY B C 1
ATOM 1425 O O . GLY B 1 80 ? 7.75 21.484 -4.836 1 98.12 80 GLY B O 1
ATOM 1426 N N . TRP B 1 81 ? 7.086 19.828 -3.52 1 98.62 81 TRP B N 1
ATOM 1427 C CA . TRP B 1 81 ? 8.062 18.891 -4.059 1 98.62 81 TRP B CA 1
ATOM 1428 C C . TRP B 1 81 ? 7.406 17.922 -5.031 1 98.62 81 TRP B C 1
ATOM 1430 O O . TRP B 1 81 ? 8.086 17.094 -5.66 1 98.62 81 TRP B O 1
ATOM 1440 N N . LEU B 1 82 ? 6.109 17.969 -5.172 1 98.56 82 LEU B N 1
ATOM 1441 C CA . LEU B 1 82 ? 5.363 17 -5.965 1 98.56 82 LEU B CA 1
ATOM 1442 C C . LEU B 1 82 ? 5.641 17.188 -7.453 1 98.56 82 LEU B C 1
ATOM 1444 O O . LEU B 1 82 ? 5.73 18.328 -7.93 1 98.56 82 LEU B O 1
ATOM 1448 N N . GLN B 1 83 ? 5.738 16.094 -8.188 1 98.25 83 GLN B N 1
ATOM 1449 C CA . GLN B 1 83 ? 5.914 16.125 -9.641 1 98.25 83 GLN B CA 1
ATOM 1450 C C . GLN B 1 83 ? 4.645 15.672 -10.352 1 98.25 83 GLN B C 1
ATOM 1452 O O . GLN B 1 83 ? 4.664 15.414 -11.562 1 98.25 83 GLN B O 1
ATOM 1457 N N . ALA B 1 84 ? 3.613 15.438 -9.688 1 97 84 ALA B N 1
ATOM 1458 C CA . ALA B 1 84 ? 2.291 15.047 -10.172 1 97 84 ALA B CA 1
ATOM 1459 C C . ALA B 1 84 ? 1.204 15.438 -9.172 1 97 84 ALA B C 1
ATOM 1461 O O . ALA B 1 84 ? 1.484 15.656 -7.992 1 97 84 ALA B O 1
ATOM 1462 N N . PRO B 1 85 ? -0.018 15.594 -9.695 1 97.06 85 PRO B N 1
ATOM 1463 C CA . PRO B 1 85 ? -1.097 15.891 -8.75 1 97.06 85 PRO B CA 1
ATOM 1464 C C . PRO B 1 85 ? -1.233 14.828 -7.664 1 97.06 85 PRO B C 1
ATOM 1466 O O . PRO B 1 85 ? -1.016 13.641 -7.926 1 97.06 85 PRO B O 1
ATOM 1469 N N . PHE B 1 86 ? -1.51 15.281 -6.504 1 96.56 86 PHE B N 1
ATOM 1470 C CA . PHE B 1 86 ? -1.705 14.406 -5.352 1 96.56 86 PHE B CA 1
ATOM 1471 C C . PHE B 1 86 ? -3.184 14.102 -5.148 1 96.56 86 PHE B C 1
ATOM 1473 O O . PHE B 1 86 ? -3.977 15 -4.863 1 96.56 86 PHE B O 1
ATOM 1480 N N . LYS B 1 87 ? -3.576 12.867 -5.297 1 95.94 87 LYS B N 1
ATOM 1481 C CA . LYS B 1 87 ? -4.949 12.406 -5.117 1 95.94 87 LYS B CA 1
ATOM 1482 C C . LYS B 1 87 ? -5 11.109 -4.316 1 95.94 87 LYS B C 1
ATOM 1484 O O . LYS B 1 87 ? -4.996 10.016 -4.895 1 95.94 87 LYS B O 1
ATOM 1489 N N . PRO B 1 88 ? -5.129 11.242 -3.004 1 98.19 88 PRO B N 1
ATOM 1490 C CA . PRO B 1 88 ? -5.219 10.016 -2.211 1 98.19 88 PRO B CA 1
ATOM 1491 C C . PRO B 1 88 ? -6.504 9.227 -2.484 1 98.19 88 PRO B C 1
ATOM 1493 O O . PRO B 1 88 ? -7.531 9.82 -2.818 1 98.19 88 PRO B O 1
ATOM 1496 N N . GLU B 1 89 ? -6.426 7.934 -2.402 1 98.31 89 GLU B N 1
ATOM 1497 C CA . GLU B 1 89 ? -7.602 7.066 -2.477 1 98.31 89 GLU B CA 1
ATOM 1498 C C . GLU B 1 89 ? -8.078 6.66 -1.085 1 98.31 89 GLU B C 1
ATOM 1500 O O . GLU B 1 89 ? -7.273 6.227 -0.252 1 98.31 89 GLU B O 1
ATOM 1505 N N . ILE B 1 90 ? -9.336 6.801 -0.885 1 98.19 90 ILE B N 1
ATOM 1506 C CA . ILE B 1 90 ? -9.922 6.496 0.416 1 98.19 90 ILE B CA 1
ATOM 1507 C C . ILE B 1 90 ? -10.938 5.363 0.275 1 98.19 90 ILE B C 1
ATOM 1509 O O . ILE B 1 90 ? -11.828 5.422 -0.572 1 98.19 90 ILE B O 1
ATOM 1513 N N . PHE B 1 91 ? -10.773 4.367 1.085 1 98 91 PHE B N 1
ATOM 1514 C CA . PHE B 1 91 ? -11.648 3.195 1.047 1 98 91 PHE B CA 1
ATOM 1515 C C . PHE B 1 91 ? -12.289 2.955 2.406 1 98 91 PHE B C 1
ATOM 1517 O O . PHE B 1 91 ? -11.594 2.715 3.396 1 98 91 PHE B O 1
ATOM 1524 N N . VAL B 1 92 ? -13.562 2.992 2.42 1 97.25 92 VAL B N 1
ATOM 1525 C CA . VAL B 1 92 ? -14.273 2.643 3.641 1 97.25 92 VAL B CA 1
ATOM 1526 C C . VAL B 1 92 ? -14.562 1.143 3.66 1 97.25 92 VAL B C 1
ATOM 1528 O O . VAL B 1 92 ? -15.25 0.624 2.775 1 97.25 92 VAL B O 1
ATOM 1531 N N . VAL B 1 93 ? -14.031 0.462 4.66 1 97 93 VAL B N 1
ATOM 1532 C CA . VAL B 1 93 ? -14.086 -0.995 4.719 1 97 93 VAL B CA 1
ATOM 1533 C C . VAL B 1 93 ? -15.398 -1.443 5.359 1 97 93 VAL B C 1
ATOM 1535 O O . VAL B 1 93 ? -15.875 -0.823 6.312 1 97 93 VAL B O 1
ATOM 1538 N N . GLN B 1 94 ? -15.93 -2.439 4.746 1 87.69 94 GLN B N 1
ATOM 1539 C CA . GLN B 1 94 ? -17.172 -3.012 5.246 1 87.69 94 GLN B CA 1
ATOM 1540 C C . GLN B 1 94 ? -16.969 -3.66 6.613 1 87.69 94 GLN B C 1
ATOM 1542 O O . GLN B 1 94 ? -15.938 -4.281 6.863 1 87.69 94 GLN B O 1
ATOM 1547 N N . ALA B 1 95 ? -17.875 -3.289 7.504 1 77.06 95 ALA B N 1
ATOM 1548 C CA . ALA B 1 95 ? -17.828 -3.939 8.812 1 77.06 95 ALA B CA 1
ATOM 1549 C C . ALA B 1 95 ? -18.031 -5.449 8.68 1 77.06 95 ALA B C 1
ATOM 1551 O O . ALA B 1 95 ? -18.766 -5.914 7.805 1 77.06 95 ALA B O 1
ATOM 1552 N N . PRO B 1 96 ? -17.078 -6.223 9.281 1 66.19 96 PRO B N 1
ATOM 1553 C CA . PRO B 1 96 ? -17.312 -7.664 9.188 1 66.19 96 PRO B CA 1
ATOM 1554 C C . PRO B 1 96 ? -18.781 -8.031 9.359 1 66.19 96 PRO B C 1
ATOM 1556 O O . PRO B 1 96 ? -19.516 -7.367 10.094 1 66.19 96 PRO B O 1
ATOM 1559 N N . ALA B 1 97 ? -19.391 -8.484 8.258 1 55.91 97 ALA B N 1
ATOM 1560 C CA . ALA B 1 97 ? -20.75 -8.969 8.422 1 55.91 97 ALA B CA 1
ATOM 1561 C C . ALA B 1 97 ? -20.938 -9.641 9.773 1 55.91 97 ALA B C 1
ATOM 1563 O O . ALA B 1 97 ? -20.125 -10.461 10.188 1 55.91 97 ALA B O 1
ATOM 1564 N N . GLN B 1 98 ? -21.5 -8.945 10.727 1 43.16 98 GLN B N 1
ATOM 1565 C CA . GLN B 1 98 ? -21.906 -9.68 11.922 1 43.16 98 GLN B CA 1
ATOM 1566 C C . GLN B 1 98 ? -22.547 -11.016 11.562 1 43.16 98 GLN B C 1
ATOM 1568 O O . GLN B 1 98 ? -23.234 -11.125 10.539 1 43.16 98 GLN B O 1
#

InterPro domains:
  IPR007138 Antibiotic biosynthesis monooxygenase domain [PF03992] (1-76)
  IPR007138 Antibiotic biosynthesis monooxygenase domain [PS51725] (2-91)
  IPR011008 Dimeric alpha-beta barrel [SSF54909] (1-92)
  IPR050744 AI-2 Signaling Cycle Isomerase LsrG [PTHR33336] (1-92)

Solvent-accessible surface area (backbone atoms only — not comparable to full-atom values): 10435 Å² total; per-residue (Å²): 76,34,40,35,46,41,50,44,38,43,36,75,92,43,42,68,64,48,49,56,46,48,51,54,39,39,60,56,47,62,68,38,76,44,45,73,43,60,44,57,26,28,37,69,86,39,85,54,27,32,33,38,45,35,30,26,58,39,71,66,36,50,54,51,48,65,65,32,67,63,46,44,52,42,49,61,56,48,64,75,37,46,74,53,88,77,69,64,45,78,40,51,38,48,70,74,79,124,76,35,39,35,46,40,51,43,39,41,36,75,91,43,44,68,62,48,50,55,46,47,52,54,39,38,60,57,47,63,70,37,76,43,45,74,43,60,46,57,26,28,37,70,85,40,85,53,28,32,33,38,45,34,31,26,57,38,70,67,36,49,55,52,49,66,66,31,67,64,45,46,53,42,49,59,55,48,64,75,36,47,73,51,88,76,69,64,45,77,40,50,37,48,70,74,80,124

Radius of gyration: 17.18 Å; Cα contacts (8 Å, |Δi|>4): 340; chains: 2; bounding box: 46×44×36 Å

Foldseek 3Di:
DKKKKWKFAFAPVCLVVLVVLLVVLQVVLVPFPFWPDWDKDADPVDPRIIIIITDGNDPVSVVVSCPDPSNVVSCVVRVVGTPDDIDMDMDDDDDPPD/DKKKKWKFAFAPVCLVVLVVLLVVLQVVLVPFPFWPDWDKDADPVDPRIIIIITDGNDPVSVVVSCPDPSNVVSCVVRVVGTPDDIDMDMDDDDDPPD

Organism: NCBI:txid582686

Nearest PDB structures (foldseek):
  4hl9-assembly4_H  TM=9.450E-01  e=9.978E-10  Rhodospirillum rubrum ATCC 11170
  2omo-assembly4_E  TM=9.365E-01  e=1.132E-09  Nitrosomonas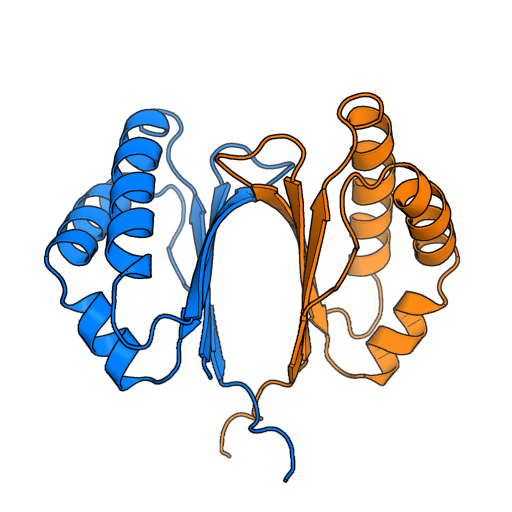 europaea
  4dpo-assembly1_B  TM=9.602E-01  e=1.653E-09  Methanosarcina mazei Go1
  2gff-assembly1_A  TM=9.364E-01  e=1.998E-09  Yersinia pestis
  4zos-assembly2_B  TM=9.080E-01  e=2.197E-08  Yersinia enterocolitica subsp. enterocolitica 8081

pLDDT: mean 96.55, std 7.96, range [42.91, 98.94]

Sequence (196 aa):
MIIIHAELVIDSAHREAFLEKARATVEATLREEGNLGYKLYEDADRPNTFLFVEKWASKEAIDLHGKSEYFTSFFAAASGWLQAPFKPEIFVVQAPAQMIIIHAELVIDSAHREAFLEKARATVEATLREEGNLGYKLYEDADRPNTFLFVEKWASKEAIDLHGKSEYFTSFFAAASGWLQAPFKPEIFVVQAPAQ